Protein AF-A0A5C9E1X1-F1 (afdb_monomer_lite)

Structure (mmCIF, N/CA/C/O backbone):
data_AF-A0A5C9E1X1-F1
#
_entry.id   AF-A0A5C9E1X1-F1
#
loop_
_atom_site.group_PDB
_atom_site.id
_atom_site.type_symbol
_atom_site.label_atom_id
_atom_site.label_alt_id
_atom_site.label_comp_id
_atom_site.label_asym_id
_atom_site.label_entity_id
_atom_site.label_seq_id
_atom_site.pdbx_PDB_ins_code
_atom_site.Cartn_x
_atom_site.Cartn_y
_atom_site.Cartn_z
_atom_site.occupancy
_atom_site.B_iso_or_equiv
_atom_site.auth_seq_id
_atom_site.auth_comp_id
_atom_site.auth_asym_id
_atom_site.auth_atom_id
_atom_site.pdbx_PDB_model_num
ATOM 1 N N . MET A 1 1 ? -29.795 -22.281 10.701 1.00 27.91 1 MET A N 1
ATOM 2 C CA . MET A 1 1 ? -29.191 -20.929 10.649 1.00 27.91 1 MET A CA 1
ATOM 3 C C . MET A 1 1 ? -27.773 -21.043 11.177 1.00 27.91 1 MET A C 1
ATOM 5 O O . MET A 1 1 ? -27.563 -21.005 12.382 1.00 27.91 1 MET A O 1
ATOM 9 N N . GLU A 1 2 ? -26.826 -21.315 10.285 1.00 23.61 2 GLU A N 1
ATOM 10 C CA . GLU A 1 2 ? -25.449 -21.650 10.652 1.00 23.61 2 GLU A CA 1
ATOM 11 C C . GLU A 1 2 ? -24.612 -20.381 10.833 1.00 23.61 2 GLU A C 1
ATOM 13 O O . GLU A 1 2 ? -24.430 -19.589 9.909 1.00 23.61 2 GLU A O 1
ATOM 18 N N . LYS A 1 3 ? -24.117 -20.184 12.058 1.00 24.80 3 LYS A N 1
ATOM 19 C CA . LYS A 1 3 ? -23.050 -19.236 12.376 1.00 24.80 3 LYS A CA 1
ATOM 20 C C . LYS A 1 3 ? -21.724 -19.929 12.076 1.00 24.80 3 LYS A C 1
ATOM 22 O O . LYS A 1 3 ? -21.323 -20.814 12.824 1.00 24.80 3 LYS A O 1
ATOM 27 N N . ILE A 1 4 ? -21.032 -19.522 11.018 1.00 22.20 4 ILE A N 1
ATOM 28 C CA . ILE A 1 4 ? -19.652 -19.956 10.782 1.00 22.20 4 ILE A CA 1
ATOM 29 C C . ILE A 1 4 ? -18.728 -18.982 11.525 1.00 22.20 4 ILE A C 1
ATOM 31 O O . ILE A 1 4 ? -18.348 -17.933 11.011 1.00 22.20 4 ILE A O 1
ATOM 35 N N . LEU A 1 5 ? -18.423 -19.324 12.780 1.00 21.67 5 LEU A N 1
ATOM 36 C CA . LEU A 1 5 ? -17.257 -18.836 13.518 1.00 21.67 5 LEU A CA 1
ATOM 37 C C . LEU A 1 5 ? -16.109 -19.802 13.220 1.00 21.67 5 LEU A C 1
ATOM 39 O O . LEU A 1 5 ? -16.169 -20.961 13.620 1.00 21.67 5 LEU A O 1
ATOM 43 N N . ILE A 1 6 ? -15.061 -19.335 12.546 1.00 23.56 6 ILE A N 1
ATOM 44 C CA . ILE A 1 6 ? -13.806 -20.085 12.450 1.00 23.56 6 ILE A CA 1
ATOM 45 C C . ILE A 1 6 ? -12.839 -19.464 13.456 1.00 23.56 6 ILE A C 1
ATOM 47 O O . ILE A 1 6 ? -12.244 -18.418 13.208 1.00 23.56 6 ILE A O 1
ATOM 51 N N . TRP A 1 7 ? -12.738 -20.107 14.619 1.00 25.02 7 TRP A N 1
ATOM 52 C CA . TRP A 1 7 ? -11.659 -19.922 15.586 1.00 25.02 7 TRP A CA 1
ATOM 53 C C . TRP A 1 7 ? -10.496 -20.833 15.196 1.00 25.02 7 TRP A C 1
ATOM 55 O O . TRP A 1 7 ? -10.683 -22.040 15.068 1.00 25.02 7 TRP A O 1
ATOM 65 N N . PHE A 1 8 ? -9.290 -20.281 15.081 1.00 24.95 8 PHE A N 1
ATOM 66 C CA . PHE A 1 8 ? -8.068 -21.080 15.123 1.00 24.95 8 PHE A CA 1
ATOM 67 C C . PHE A 1 8 ? -7.379 -20.861 16.468 1.00 24.95 8 PHE A C 1
ATOM 69 O O . PHE A 1 8 ? -6.833 -19.796 16.749 1.00 24.95 8 PHE A O 1
ATOM 76 N N . HIS A 1 9 ? -7.423 -21.898 17.304 1.00 26.62 9 HIS A N 1
ATOM 77 C CA . HIS A 1 9 ? -6.552 -22.056 18.460 1.00 26.62 9 HIS A CA 1
ATOM 78 C C . HIS A 1 9 ? -5.275 -22.773 18.013 1.00 26.62 9 HIS A C 1
ATOM 80 O O . HIS A 1 9 ? -5.340 -23.909 17.553 1.00 26.62 9 HIS A O 1
ATOM 86 N N . HIS A 1 10 ? -4.114 -22.161 18.241 1.00 27.17 10 HIS A N 1
ATOM 87 C CA . HIS A 1 10 ? -2.898 -22.921 18.516 1.00 27.17 10 HIS A CA 1
ATOM 88 C C . HIS A 1 10 ? -2.155 -22.271 19.684 1.00 27.17 10 HIS A C 1
ATOM 90 O O . HIS A 1 10 ? -1.984 -21.054 19.745 1.00 27.17 10 HIS A O 1
ATOM 96 N N . LYS A 1 11 ? -1.826 -23.100 20.676 1.00 31.22 11 LYS A N 1
ATOM 97 C CA . LYS A 1 11 ? -1.294 -22.730 21.989 1.00 31.22 11 LYS A CA 1
ATOM 98 C C . LYS A 1 11 ? 0.226 -22.934 22.006 1.00 31.22 11 LYS A C 1
ATOM 100 O O . LYS A 1 11 ? 0.707 -23.937 21.495 1.00 31.22 11 LYS A O 1
ATOM 105 N N . GLN A 1 12 ? 0.877 -22.037 22.746 1.00 30.06 12 GLN A N 1
ATOM 106 C CA . GLN A 1 12 ? 2.239 -22.060 23.303 1.00 30.06 12 GLN A CA 1
ATOM 107 C C . GLN A 1 12 ? 3.386 -21.455 22.466 1.00 30.06 12 GLN A C 1
ATOM 109 O O . GLN A 1 12 ? 3.767 -21.951 21.420 1.00 30.06 12 GLN A O 1
ATOM 114 N N . GLN A 1 13 ? 3.952 -20.382 23.046 1.00 33.12 13 GLN A N 1
ATOM 115 C CA . GLN A 1 13 ? 5.194 -19.672 22.699 1.00 33.12 13 GLN A CA 1
ATOM 116 C C . GLN A 1 13 ? 5.249 -18.966 21.334 1.00 33.12 13 GLN A C 1
ATOM 118 O O . GLN A 1 13 ? 6.090 -19.236 20.491 1.00 33.12 13 GLN A O 1
ATOM 123 N N . GLY A 1 14 ? 4.392 -17.965 21.151 1.00 30.47 14 GLY A N 1
ATOM 124 C CA . GLY A 1 14 ? 4.442 -17.075 19.991 1.00 30.47 14 GLY A CA 1
ATOM 125 C C . GLY A 1 14 ? 3.092 -16.410 19.824 1.00 30.47 14 GLY A C 1
ATOM 126 O O . GLY A 1 14 ? 2.088 -17.085 19.631 1.00 30.47 14 GLY A O 1
ATOM 127 N N . ARG A 1 15 ? 3.041 -15.093 20.020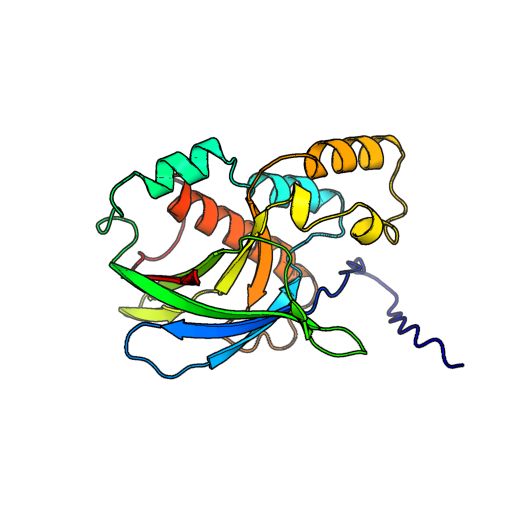 1.00 31.36 15 ARG A N 1
ATOM 128 C CA . ARG A 1 15 ? 1.803 -14.310 20.055 1.00 31.36 15 ARG A CA 1
ATOM 129 C C . ARG A 1 15 ? 0.968 -14.557 18.797 1.00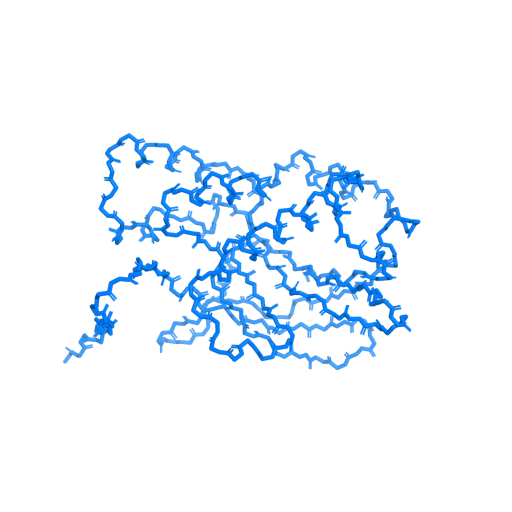 31.36 15 ARG A C 1
ATOM 131 O O . ARG A 1 15 ? 1.424 -14.309 17.684 1.00 31.36 15 ARG A O 1
ATOM 138 N N . VAL A 1 16 ? -0.265 -15.014 18.999 1.00 32.34 16 VAL A N 1
ATOM 139 C CA . VAL A 1 16 ? -1.298 -15.076 17.966 1.00 32.34 16 VAL A CA 1
ATOM 140 C C . VAL A 1 16 ? -1.678 -13.635 17.625 1.00 32.34 16 VAL A C 1
ATOM 142 O O . VAL A 1 16 ? -2.399 -12.982 18.375 1.00 32.34 16 VAL A O 1
ATOM 145 N N . LEU A 1 17 ? -1.135 -13.118 16.522 1.00 38.16 17 LEU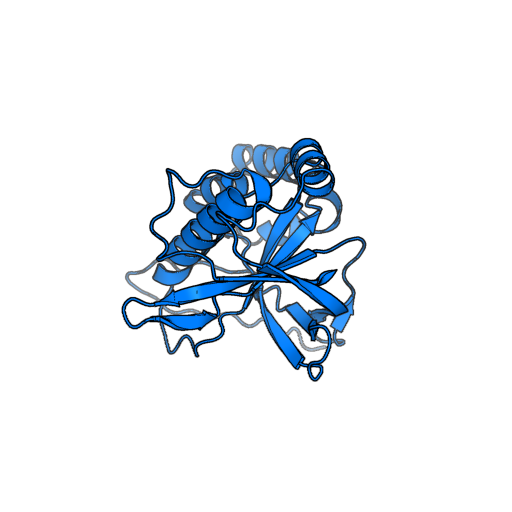 A N 1
ATOM 146 C CA . LEU A 1 17 ? -1.540 -11.842 15.937 1.00 38.16 17 LEU A CA 1
ATOM 147 C C . LEU A 1 17 ? -2.869 -12.078 15.214 1.00 38.16 17 LEU A C 1
ATOM 149 O O . LEU A 1 17 ? -2.899 -12.619 14.111 1.00 38.16 17 LEU A O 1
ATOM 153 N N . GLY A 1 18 ? -3.982 -11.750 15.867 1.00 34.69 18 GLY A N 1
ATOM 154 C CA . GLY A 1 18 ? -5.314 -11.907 15.289 1.00 34.69 18 GLY A CA 1
ATOM 155 C C . GLY A 1 18 ? -5.539 -10.900 14.169 1.00 34.69 18 GLY A C 1
ATOM 156 O O . GLY A 1 18 ? -5.983 -9.800 14.442 1.00 34.69 18 GLY A O 1
ATOM 157 N N . VAL A 1 19 ? -5.235 -11.247 12.919 1.00 40.22 19 VAL A N 1
ATOM 158 C CA . VAL A 1 19 ? -5.532 -10.399 11.754 1.00 40.22 19 VAL A CA 1
ATOM 159 C C . VAL A 1 19 ? -7.016 -10.544 11.400 1.00 40.22 19 VAL A C 1
ATOM 161 O O . VAL A 1 19 ? -7.447 -11.641 11.039 1.00 40.22 19 VAL A O 1
ATOM 164 N N . VAL A 1 20 ? -7.806 -9.460 11.424 1.00 45.03 20 VAL A N 1
ATOM 165 C CA . VAL A 1 20 ? -9.069 -9.442 10.662 1.00 45.03 20 VAL A CA 1
ATOM 166 C C . VAL A 1 20 ? -8.683 -9.602 9.202 1.00 45.03 20 VAL A C 1
ATOM 168 O O . VAL A 1 20 ? -8.048 -8.724 8.611 1.00 45.03 20 VAL A O 1
ATOM 171 N N . THR A 1 21 ? -9.012 -10.753 8.620 1.00 53.09 21 THR A N 1
ATOM 172 C CA . THR A 1 21 ? -8.647 -11.052 7.2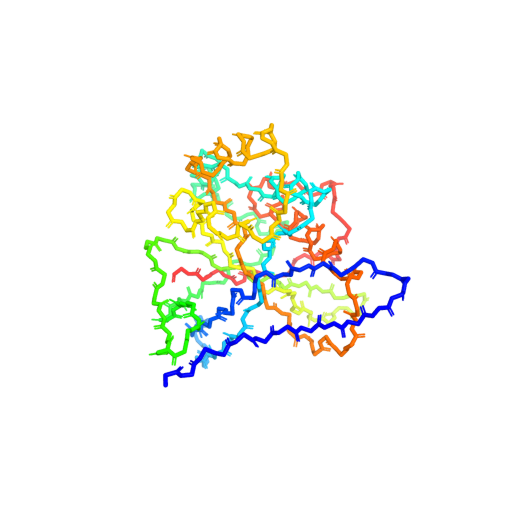38 1.00 53.09 21 THR A CA 1
ATOM 173 C C . THR A 1 21 ? -9.588 -10.290 6.316 1.00 53.09 21 THR A C 1
ATOM 175 O O . THR A 1 21 ? -10.572 -10.818 5.802 1.00 53.09 21 THR A O 1
ATOM 178 N N . LEU A 1 22 ? -9.290 -9.009 6.121 1.00 64.31 22 LEU A N 1
ATOM 179 C CA . LEU A 1 22 ? -9.852 -8.194 5.057 1.00 64.31 22 LEU A CA 1
ATOM 180 C C . LEU A 1 22 ? -9.267 -8.731 3.743 1.00 64.31 22 LEU A C 1
ATOM 182 O O . LEU A 1 22 ? -8.283 -8.220 3.216 1.00 64.31 22 LEU A O 1
ATOM 186 N N . LYS A 1 23 ? -9.821 -9.861 3.286 1.00 75.81 23 LYS A N 1
ATOM 187 C CA . LYS A 1 23 ? -9.427 -10.515 2.041 1.00 75.81 23 LYS A CA 1
ATOM 188 C C . LYS A 1 23 ? -9.899 -9.628 0.916 1.00 75.81 23 LYS A C 1
ATOM 190 O O . LYS A 1 23 ? -11.096 -9.502 0.678 1.00 75.81 23 LYS A O 1
ATOM 195 N N . THR A 1 24 ? -8.966 -8.970 0.260 1.00 84.88 24 THR A N 1
ATOM 196 C CA . THR A 1 24 ? -9.284 -8.044 -0.813 1.00 84.88 24 THR A CA 1
ATOM 197 C C . THR A 1 24 ? -8.996 -8.720 -2.138 1.00 84.88 24 THR A C 1
ATOM 199 O O . THR A 1 24 ? -7.992 -9.407 -2.297 1.00 84.88 24 THR A O 1
ATOM 202 N N . ARG A 1 25 ? -9.859 -8.505 -3.126 1.00 89.19 25 ARG A N 1
ATOM 203 C CA . ARG A 1 25 ? -9.626 -8.967 -4.492 1.00 89.19 25 ARG A CA 1
ATOM 204 C C . ARG A 1 25 ? -9.639 -7.793 -5.444 1.00 89.19 25 ARG A C 1
ATOM 206 O O . ARG A 1 25 ? -10.517 -6.931 -5.356 1.00 89.19 25 ARG A O 1
ATOM 213 N N . MET A 1 26 ? -8.683 -7.770 -6.366 1.00 92.50 26 MET A N 1
ATOM 214 C CA . MET A 1 26 ? -8.593 -6.743 -7.394 1.00 92.50 26 MET A CA 1
ATOM 215 C C . MET A 1 26 ? -8.367 -7.338 -8.779 1.00 92.50 26 MET A C 1
ATOM 217 O O . MET A 1 26 ? -7.674 -8.335 -8.940 1.00 92.50 26 MET A O 1
ATOM 221 N N . MET A 1 27 ? -8.929 -6.679 -9.786 1.00 92.50 27 MET A N 1
ATOM 222 C CA . MET A 1 27 ? -8.640 -6.902 -11.196 1.00 92.50 27 MET A CA 1
ATOM 223 C C . MET A 1 27 ? -7.901 -5.676 -11.715 1.00 92.50 27 MET A C 1
ATOM 225 O O . MET A 1 27 ? -8.476 -4.584 -11.754 1.00 92.50 27 MET A O 1
ATOM 229 N N . ILE A 1 28 ? -6.644 -5.858 -12.103 1.00 93.75 28 ILE A N 1
ATOM 230 C CA . ILE A 1 28 ? -5.759 -4.778 -12.541 1.00 93.75 28 ILE A CA 1
ATOM 231 C C . ILE A 1 28 ? -5.239 -5.030 -13.951 1.00 93.75 28 ILE A C 1
ATOM 233 O O . ILE A 1 28 ? -5.108 -6.170 -14.396 1.00 93.75 28 ILE A O 1
ATOM 237 N N . GLU A 1 29 ? -4.938 -3.950 -14.656 1.00 93.62 29 GLU A N 1
ATOM 238 C CA . GLU A 1 29 ? -4.383 -3.975 -16.006 1.00 93.62 29 GLU A CA 1
ATOM 239 C C . GLU A 1 29 ? -3.262 -2.947 -16.096 1.00 93.62 29 GLU A C 1
ATOM 241 O O . GLU A 1 29 ? -3.480 -1.773 -15.806 1.00 93.62 29 GLU A O 1
ATOM 246 N N . LEU A 1 30 ? -2.062 -3.381 -16.474 1.00 91.44 30 LEU A N 1
ATOM 247 C CA . LEU A 1 30 ? -0.989 -2.461 -16.844 1.00 91.44 30 LEU A CA 1
ATOM 248 C C . LEU A 1 30 ? -1.154 -2.096 -18.321 1.00 91.44 30 LEU A C 1
ATOM 250 O O . LEU A 1 30 ? -1.559 -2.950 -19.113 1.00 91.44 30 LEU A O 1
ATOM 254 N N . LYS A 1 31 ? -0.831 -0.858 -18.709 1.00 86.44 31 LYS A N 1
ATOM 255 C CA . LYS A 1 31 ? -0.925 -0.424 -20.110 1.00 86.44 31 LYS A CA 1
ATOM 256 C C . LYS A 1 31 ? -0.206 -1.413 -21.043 1.00 86.44 31 LYS A C 1
ATOM 258 O O . LYS A 1 31 ? 0.980 -1.681 -20.877 1.00 86.44 31 LYS A O 1
ATOM 263 N N . GLY A 1 32 ? -0.941 -1.955 -22.017 1.00 84.50 32 GLY A N 1
ATOM 264 C CA . GLY A 1 32 ? -0.407 -2.904 -23.003 1.00 84.50 32 GLY A CA 1
ATOM 265 C C . GLY A 1 32 ? -0.180 -4.333 -22.489 1.00 84.50 32 GLY A C 1
ATOM 266 O O . GLY A 1 32 ? 0.472 -5.116 -23.175 1.00 84.50 32 GLY A O 1
ATOM 267 N N . LYS A 1 33 ? -0.688 -4.697 -21.304 1.00 89.50 33 LYS A N 1
ATOM 268 C CA . LYS A 1 33 ? -0.582 -6.054 -20.739 1.00 89.50 33 LYS A CA 1
ATOM 269 C C . LYS A 1 33 ? -1.960 -6.655 -20.478 1.00 89.50 33 LYS A C 1
ATOM 271 O O . LYS A 1 33 ? -2.949 -5.943 -20.325 1.00 89.50 33 LYS A O 1
ATOM 276 N N . ALA A 1 34 ? -2.012 -7.984 -20.396 1.00 90.75 34 ALA A N 1
ATOM 277 C CA . ALA A 1 34 ? -3.232 -8.693 -20.040 1.00 90.75 34 ALA A CA 1
ATOM 278 C C . ALA A 1 34 ? -3.707 -8.317 -18.628 1.00 90.75 34 ALA A C 1
ATOM 280 O O . ALA A 1 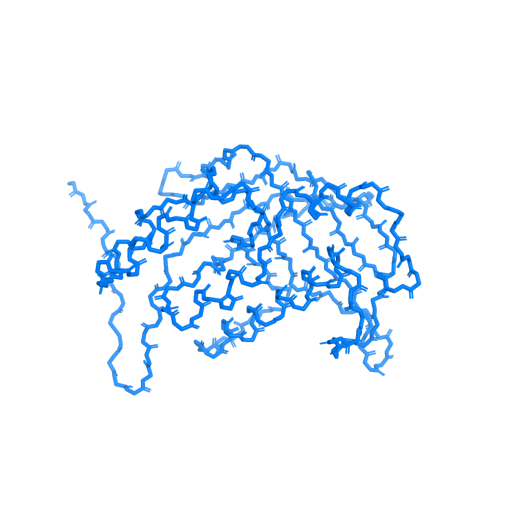34 ? -2.907 -8.072 -17.718 1.00 90.75 34 ALA A O 1
ATOM 281 N N . ARG A 1 35 ? -5.030 -8.309 -18.448 1.00 94.50 35 ARG A N 1
ATOM 282 C CA . ARG A 1 35 ? -5.654 -8.170 -17.131 1.00 94.50 35 ARG A CA 1
ATOM 283 C C . ARG A 1 35 ? -5.217 -9.318 -16.232 1.00 94.50 35 ARG A C 1
ATOM 285 O O . ARG A 1 35 ? -5.162 -10.463 -16.677 1.00 94.50 35 ARG A O 1
ATOM 292 N N . ARG A 1 36 ? -4.974 -9.015 -14.960 1.00 93.06 36 ARG A N 1
ATOM 293 C CA . ARG A 1 36 ? -4.696 -10.023 -13.937 1.00 93.06 36 ARG A CA 1
ATOM 294 C C . ARG A 1 36 ? -5.548 -9.793 -12.706 1.00 93.06 36 ARG A C 1
ATOM 296 O O . ARG A 1 36 ? -5.810 -8.658 -12.302 1.00 93.06 36 ARG A O 1
ATOM 303 N N . GLU A 1 37 ? -5.943 -10.901 -12.107 1.00 91.94 37 GLU A N 1
ATOM 304 C CA . GLU A 1 37 ? -6.581 -10.909 -10.806 1.00 91.94 37 GLU A CA 1
ATOM 305 C C . GLU A 1 37 ? -5.517 -11.067 -9.720 1.00 91.94 37 GLU A C 1
ATOM 307 O O . GLU A 1 37 ? -4.636 -11.919 -9.827 1.00 91.94 37 GLU A O 1
ATOM 312 N N . VAL A 1 38 ? -5.605 -10.249 -8.677 1.00 90.19 38 VAL A N 1
ATOM 313 C CA . VAL A 1 38 ? -4.734 -10.312 -7.502 1.00 90.19 38 VAL A CA 1
ATOM 314 C C . VAL A 1 38 ? -5.587 -10.415 -6.242 1.00 90.19 38 VAL A C 1
ATOM 316 O O . VAL A 1 38 ? -6.621 -9.752 -6.109 1.00 90.19 38 VAL A O 1
ATOM 319 N N . LYS A 1 39 ? -5.156 -11.271 -5.318 1.00 88.12 39 LYS A N 1
ATOM 320 C CA . LYS A 1 39 ? -5.736 -11.411 -3.980 1.00 88.12 39 LYS A CA 1
ATOM 321 C C . LYS A 1 39 ? -4.771 -10.784 -2.992 1.00 88.12 39 LYS A C 1
ATOM 323 O O . LYS A 1 39 ? -3.596 -11.124 -3.017 1.00 88.12 39 LYS A O 1
ATOM 328 N N . LEU A 1 40 ? -5.258 -9.862 -2.181 1.00 85.56 40 LEU A N 1
ATOM 329 C CA . LEU A 1 40 ? -4.465 -9.128 -1.213 1.00 85.56 40 LEU A CA 1
ATOM 330 C C . LEU A 1 40 ? -4.907 -9.496 0.201 1.00 85.56 40 LEU A C 1
ATOM 332 O O . LEU A 1 40 ? -6.102 -9.657 0.471 1.00 85.56 40 LEU A O 1
ATOM 336 N N . ASP A 1 41 ? -3.933 -9.545 1.093 1.00 81.19 41 ASP A N 1
ATOM 337 C CA . ASP A 1 41 ? -4.122 -9.727 2.523 1.00 81.19 41 ASP A CA 1
ATOM 338 C C . ASP A 1 41 ? -4.194 -8.370 3.230 1.00 81.19 41 ASP A C 1
ATOM 340 O O . ASP A 1 41 ? -3.664 -7.369 2.743 1.00 81.19 41 ASP A O 1
ATOM 344 N N . SER A 1 42 ? -4.871 -8.321 4.378 1.00 79.38 42 SER A N 1
ATOM 345 C CA . SER A 1 42 ? -4.978 -7.100 5.184 1.00 79.38 42 SER A CA 1
ATOM 346 C C . SER A 1 42 ? -3.603 -6.658 5.686 1.00 79.38 42 SER A C 1
ATOM 348 O O . SER A 1 42 ? -2.850 -7.472 6.217 1.00 79.38 42 SER A O 1
ATOM 350 N N . LEU A 1 43 ? -3.305 -5.361 5.567 1.00 80.38 43 LEU A N 1
ATOM 351 C CA . LEU A 1 43 ? -2.113 -4.751 6.173 1.00 80.38 43 LEU A CA 1
ATOM 352 C C . LEU A 1 43 ? -2.438 -4.018 7.488 1.00 80.38 43 LEU A C 1
ATOM 354 O O . LEU A 1 43 ? -1.572 -3.394 8.089 1.00 80.38 43 LEU A O 1
ATOM 358 N N . ILE A 1 44 ? -3.691 -4.053 7.942 1.00 82.12 44 ILE A N 1
ATOM 359 C CA . ILE A 1 44 ? -4.092 -3.358 9.167 1.00 82.12 44 ILE A CA 1
ATOM 360 C C . ILE A 1 44 ? -3.574 -4.171 10.362 1.00 82.12 44 ILE A C 1
ATOM 362 O O . ILE A 1 44 ? -4.005 -5.317 10.535 1.00 82.12 44 ILE A O 1
ATOM 366 N N . PRO A 1 45 ? -2.652 -3.625 11.177 1.00 76.44 45 PRO A N 1
ATOM 367 C CA . PRO A 1 45 ? -2.131 -4.340 12.324 1.00 76.44 45 PRO A CA 1
ATOM 368 C C . PRO A 1 45 ? -3.196 -4.469 13.404 1.00 76.44 45 PRO A C 1
ATOM 370 O O . PRO A 1 45 ? -3.995 -3.568 13.648 1.00 76.44 45 PRO A O 1
ATOM 373 N N . MET A 1 46 ? -3.133 -5.600 14.091 1.00 72.19 46 MET A N 1
ATOM 374 C CA . MET A 1 46 ? -4.010 -5.938 15.206 1.00 72.19 46 MET A CA 1
ATOM 375 C C . MET A 1 46 ? -3.211 -6.085 16.517 1.00 72.19 46 MET A C 1
ATOM 377 O O . MET A 1 46 ? -3.705 -6.590 17.517 1.00 72.19 46 MET A O 1
ATOM 381 N N . ASP A 1 47 ? -1.953 -5.634 16.510 1.00 71.62 47 ASP A N 1
ATOM 382 C CA . ASP A 1 47 ? -1.092 -5.488 17.684 1.00 71.62 47 ASP A CA 1
ATOM 383 C C . ASP A 1 47 ? -0.818 -4.006 17.899 1.00 71.62 47 ASP A C 1
ATOM 385 O O . ASP A 1 47 ? -0.355 -3.311 16.995 1.00 71.62 47 ASP A O 1
ATOM 389 N N . LEU A 1 48 ? -1.078 -3.551 19.120 1.00 70.00 48 LEU A N 1
ATOM 390 C CA . LEU A 1 48 ? -0.848 -2.188 19.580 1.00 70.00 48 LEU A CA 1
ATOM 391 C C . LEU A 1 48 ? 0.541 -1.657 19.247 1.00 70.00 48 LEU A C 1
ATOM 393 O O . LEU A 1 48 ? 0.669 -0.504 18.854 1.00 70.00 48 LEU A O 1
ATOM 397 N N . LYS A 1 49 ? 1.568 -2.502 19.359 1.00 75.12 49 LYS A N 1
ATOM 398 C CA . LYS A 1 49 ? 2.952 -2.105 19.083 1.00 75.12 49 LYS A CA 1
ATOM 399 C C . LYS A 1 49 ? 3.190 -1.757 17.616 1.00 75.12 49 LYS A C 1
ATOM 401 O O . LYS A 1 49 ? 4.094 -0.991 17.330 1.00 75.12 49 LYS A O 1
ATOM 406 N N . LEU A 1 50 ? 2.394 -2.321 16.707 1.00 78.06 50 LEU A N 1
ATOM 407 C CA . LEU A 1 50 ? 2.536 -2.140 15.261 1.00 78.06 50 LEU A CA 1
ATOM 408 C C . LEU A 1 50 ? 1.599 -1.059 14.706 1.00 78.06 50 LEU A C 1
ATOM 410 O O . LEU A 1 50 ? 1.743 -0.662 13.552 1.00 78.06 50 LEU A O 1
ATOM 414 N N . ILE A 1 51 ? 0.628 -0.591 15.499 1.00 79.75 51 ILE A N 1
ATOM 415 C CA . ILE A 1 51 ? -0.322 0.450 15.081 1.00 79.75 51 ILE A CA 1
ATOM 416 C C . ILE A 1 51 ? 0.401 1.771 14.823 1.00 79.75 51 ILE A C 1
ATOM 418 O O . ILE A 1 51 ? 0.097 2.427 13.828 1.00 79.75 51 ILE A O 1
ATOM 422 N N . ASP A 1 52 ? 1.366 2.135 15.666 1.00 80.94 52 ASP A N 1
ATOM 423 C CA . ASP A 1 52 ? 2.148 3.360 15.486 1.00 80.94 52 ASP A CA 1
ATOM 424 C C . ASP A 1 52 ? 3.031 3.278 14.234 1.00 80.94 52 ASP A C 1
ATOM 426 O O . ASP A 1 52 ? 3.033 4.200 13.417 1.00 80.94 52 ASP A O 1
ATOM 430 N N . ASP A 1 53 ? 3.702 2.144 14.014 1.00 79.38 53 ASP A N 1
ATOM 431 C CA . ASP A 1 53 ? 4.502 1.902 12.806 1.00 79.38 53 ASP A CA 1
ATOM 432 C C . ASP A 1 53 ? 3.647 1.962 11.541 1.00 79.38 53 ASP A C 1
ATOM 434 O O . ASP A 1 53 ? 4.022 2.591 10.551 1.00 79.38 53 ASP A O 1
ATOM 438 N N . TRP A 1 54 ? 2.456 1.369 11.584 1.00 84.94 54 TRP A N 1
ATOM 439 C CA . TRP A 1 54 ? 1.500 1.462 10.491 1.00 84.94 54 TRP A CA 1
ATOM 440 C C . TRP A 1 54 ? 0.988 2.890 10.292 1.00 84.94 54 TRP A C 1
ATOM 442 O O . TRP A 1 54 ? 0.925 3.350 9.153 1.00 84.94 54 TRP A O 1
ATOM 452 N N . HIS A 1 55 ? 0.677 3.630 11.356 1.00 86.44 55 HIS A N 1
ATOM 453 C CA . HIS A 1 55 ? 0.279 5.035 11.263 1.00 86.44 55 HIS A CA 1
ATOM 454 C C . HIS A 1 55 ? 1.380 5.908 10.650 1.00 86.44 55 HIS A C 1
ATOM 456 O O . HIS A 1 55 ? 1.087 6.791 9.847 1.00 86.44 55 HIS A O 1
ATOM 462 N N . ASN A 1 56 ? 2.649 5.602 10.921 1.00 83.81 56 ASN A N 1
ATOM 463 C CA . ASN A 1 56 ? 3.800 6.271 10.309 1.00 83.81 56 ASN A CA 1
ATOM 464 C C . ASN A 1 56 ? 3.928 6.021 8.794 1.00 83.81 56 ASN A C 1
ATOM 466 O O . ASN A 1 56 ? 4.723 6.688 8.129 1.00 83.81 56 ASN A O 1
ATOM 470 N N . THR A 1 57 ? 3.161 5.081 8.232 1.00 86.19 57 THR A N 1
ATOM 471 C CA . THR A 1 57 ? 3.066 4.859 6.777 1.00 86.19 57 THR A CA 1
ATOM 472 C C . THR A 1 57 ? 1.951 5.665 6.112 1.00 86.19 57 THR A C 1
ATOM 474 O O . THR A 1 57 ? 1.821 5.629 4.884 1.00 86.19 57 THR A O 1
ATOM 477 N N . TRP A 1 58 ? 1.117 6.354 6.898 1.00 90.38 58 TRP A N 1
ATOM 478 C CA . TRP A 1 58 ? -0.021 7.099 6.380 1.00 90.38 58 TRP A CA 1
ATOM 479 C C . TRP A 1 58 ? 0.423 8.382 5.697 1.00 90.38 58 TRP A C 1
ATOM 481 O O . TRP A 1 58 ? 1.282 9.109 6.182 1.00 90.38 58 TRP A O 1
ATOM 491 N N . ILE A 1 59 ? -0.251 8.700 4.599 1.00 89.62 59 ILE A N 1
ATOM 492 C CA . ILE A 1 59 ? 0.041 9.866 3.778 1.00 89.62 59 ILE A CA 1
ATOM 493 C C . ILE A 1 59 ? -1.090 10.864 3.961 1.00 89.62 59 ILE A C 1
ATOM 495 O O . ILE A 1 59 ? -2.247 10.601 3.605 1.00 89.62 59 ILE A O 1
ATOM 499 N N . SER A 1 60 ? -0.783 12.042 4.493 1.00 89.69 60 SER A N 1
ATOM 500 C CA . SER A 1 60 ? -1.788 13.092 4.618 1.00 89.69 60 SER A CA 1
ATOM 501 C C . SER A 1 60 ? -2.283 13.530 3.236 1.00 89.69 60 SER A C 1
ATOM 503 O O . SER A 1 60 ? -1.575 13.488 2.226 1.00 89.69 60 SER A O 1
ATOM 505 N N . LYS A 1 61 ? -3.507 14.055 3.166 1.00 87.25 61 LYS A N 1
ATOM 506 C CA . LYS A 1 61 ? -4.038 14.621 1.916 1.00 87.25 61 LYS A CA 1
ATOM 507 C C . LYS A 1 61 ? -3.173 15.739 1.333 1.00 87.25 61 LYS A C 1
ATOM 509 O O . LYS A 1 61 ? -3.189 15.940 0.118 1.00 87.25 61 LYS A O 1
ATOM 514 N N . LYS A 1 62 ? -2.467 16.495 2.180 1.00 87.56 62 LYS A N 1
ATOM 515 C CA . LYS A 1 62 ? -1.560 17.566 1.747 1.00 87.56 62 LYS A CA 1
ATOM 516 C C . LYS A 1 62 ? -0.374 16.974 0.989 1.00 87.56 62 LYS A C 1
ATOM 518 O O . LYS A 1 62 ? -0.116 17.399 -0.133 1.00 87.56 62 LYS A O 1
ATOM 523 N N . GLU A 1 63 ? 0.272 15.973 1.571 1.00 87.25 63 GLU A N 1
ATOM 524 C CA . GLU A 1 63 ? 1.416 15.274 0.977 1.00 87.25 63 GLU A CA 1
ATOM 525 C C . GLU A 1 63 ? 1.008 14.544 -0.301 1.00 87.25 63 GLU A C 1
ATOM 527 O O . GLU A 1 63 ? 1.620 14.736 -1.347 1.00 87.25 63 GLU A O 1
ATOM 532 N N . PHE A 1 64 ? -0.124 13.839 -0.275 1.00 86.50 64 PHE A N 1
ATOM 533 C CA . PHE A 1 64 ? -0.659 13.179 -1.464 1.00 86.50 64 PHE A CA 1
ATOM 534 C C . PHE A 1 64 ? -0.920 14.157 -2.624 1.00 86.50 64 PHE A C 1
ATOM 536 O O . PHE A 1 64 ? -0.636 13.866 -3.787 1.00 86.50 64 PHE A O 1
ATOM 543 N N . LYS A 1 65 ? -1.474 15.342 -2.326 1.00 87.12 65 LYS A N 1
ATOM 544 C CA . LYS A 1 65 ? -1.687 16.398 -3.331 1.00 87.12 65 LYS A CA 1
ATOM 545 C C . LYS A 1 65 ? -0.374 16.977 -3.847 1.00 87.12 65 LYS A C 1
ATOM 547 O O . LYS A 1 65 ? -0.328 17.340 -5.019 1.00 87.12 65 LYS A O 1
ATOM 552 N N . HIS A 1 66 ? 0.628 17.121 -2.984 1.00 85.50 66 HIS A N 1
ATOM 553 C CA . HIS A 1 66 ? 1.948 17.612 -3.360 1.00 85.50 66 HIS A CA 1
ATOM 554 C C . HIS A 1 66 ? 2.610 16.645 -4.341 1.00 85.50 66 HIS A C 1
ATOM 556 O O . HIS A 1 66 ? 2.895 17.044 -5.465 1.00 85.50 66 HIS A O 1
ATOM 562 N N . TRP A 1 67 ? 2.673 15.364 -3.980 1.00 82.38 67 TRP A N 1
ATOM 563 C CA . TRP A 1 67 ? 3.158 14.291 -4.844 1.00 82.38 67 TRP A CA 1
ATOM 564 C C . TRP A 1 67 ? 2.440 14.256 -6.199 1.00 82.38 67 TRP A C 1
ATOM 566 O O . TRP A 1 67 ? 3.076 14.223 -7.244 1.00 82.38 67 TRP A O 1
ATOM 576 N N . LYS A 1 68 ? 1.100 14.354 -6.216 1.00 80.88 68 LYS A N 1
ATOM 577 C CA . LYS A 1 68 ? 0.327 14.331 -7.473 1.00 80.88 68 LYS A CA 1
ATOM 578 C C . LYS A 1 68 ? 0.682 15.488 -8.423 1.00 80.88 68 LYS A C 1
ATOM 580 O O . LYS A 1 68 ? 0.448 15.366 -9.623 1.00 80.88 68 LYS A O 1
ATOM 585 N N . LYS A 1 69 ? 1.139 16.621 -7.882 1.00 84.19 69 LYS A N 1
ATOM 586 C CA . LYS A 1 69 ? 1.519 17.812 -8.654 1.00 84.19 69 LYS A CA 1
ATOM 587 C C . LYS A 1 69 ? 2.991 17.819 -9.059 1.00 84.19 69 LYS A C 1
ATOM 589 O O . LYS A 1 69 ? 3.326 18.575 -9.961 1.00 84.19 69 LYS A O 1
ATOM 594 N N . GLN A 1 70 ? 3.843 17.069 -8.368 1.00 78.50 70 GLN A N 1
ATOM 595 C CA . GLN A 1 70 ? 5.267 17.002 -8.669 1.00 78.50 70 GLN A CA 1
ATOM 596 C C . GLN A 1 70 ? 5.536 16.066 -9.846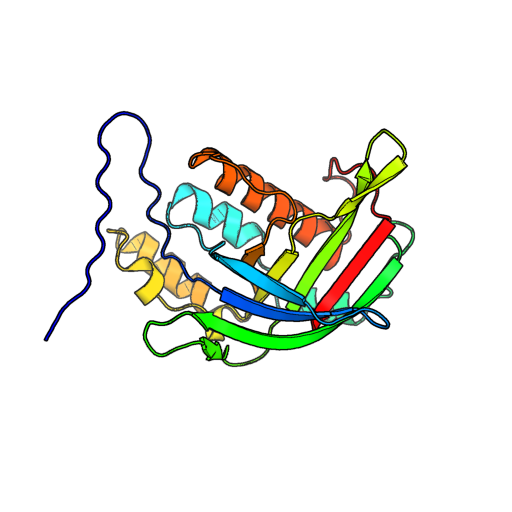 1.00 78.50 70 GLN A C 1
ATOM 598 O O . GLN A 1 70 ? 4.800 15.101 -10.077 1.00 78.50 70 GLN A O 1
ATOM 603 N N . ASP A 1 71 ? 6.607 16.363 -10.577 1.00 79.31 71 ASP A N 1
ATOM 604 C CA . ASP A 1 71 ? 7.113 15.482 -11.620 1.00 79.31 71 ASP A CA 1
ATOM 605 C C . ASP A 1 71 ? 7.634 14.192 -10.994 1.00 79.31 71 ASP A C 1
ATOM 607 O O . ASP A 1 71 ? 8.235 14.208 -9.919 1.00 79.31 71 ASP A O 1
ATOM 611 N N . TRP A 1 72 ? 7.392 13.065 -11.662 1.00 84.56 72 TRP A N 1
ATOM 612 C CA . TRP A 1 72 ? 7.882 11.771 -11.203 1.00 84.56 72 TRP A CA 1
ATOM 613 C C . TRP A 1 72 ? 9.415 11.758 -11.294 1.00 84.56 72 TRP A C 1
ATOM 615 O O . TRP A 1 72 ? 9.943 11.870 -12.402 1.00 84.56 72 TRP A O 1
ATOM 625 N N . PRO A 1 73 ? 10.162 11.648 -10.179 1.00 77.69 73 PRO A N 1
ATOM 626 C CA . PRO A 1 73 ? 11.614 11.740 -10.227 1.00 77.69 73 PRO A CA 1
ATOM 627 C C . PRO A 1 73 ? 12.214 10.423 -10.718 1.00 77.69 73 PRO A C 1
ATOM 629 O O . PRO A 1 73 ? 12.685 9.603 -9.929 1.00 77.69 73 PRO A O 1
ATOM 632 N N . GLU A 1 74 ? 12.225 10.235 -12.038 1.00 82.00 74 GLU A N 1
ATOM 633 C CA . GLU A 1 74 ? 12.685 9.010 -12.712 1.00 82.00 74 GLU A CA 1
ATOM 634 C C . GLU A 1 74 ? 14.106 8.601 -12.316 1.00 82.00 74 GLU A C 1
ATOM 636 O O . GLU A 1 74 ? 14.403 7.417 -12.194 1.00 82.00 74 GLU A O 1
ATOM 641 N N . LYS A 1 75 ? 14.967 9.579 -12.009 1.00 79.12 75 LYS A N 1
ATOM 642 C CA . LYS A 1 75 ? 16.338 9.335 -11.532 1.00 79.12 75 LYS A CA 1
ATOM 643 C C . LYS A 1 75 ? 16.402 8.556 -10.213 1.00 79.12 75 LYS A C 1
ATOM 645 O O . LYS A 1 75 ? 17.430 7.959 -9.921 1.00 79.12 75 LYS A O 1
ATOM 650 N N . ILE A 1 76 ? 15.342 8.612 -9.405 1.00 77.06 76 ILE A N 1
ATOM 651 C CA . ILE A 1 76 ? 15.267 7.994 -8.074 1.00 77.06 76 ILE A CA 1
ATOM 652 C C . ILE A 1 76 ? 14.259 6.838 -8.072 1.00 77.06 76 ILE A C 1
ATOM 654 O O . ILE A 1 76 ? 14.534 5.787 -7.501 1.00 77.06 76 ILE A O 1
ATOM 658 N N . LEU A 1 77 ? 13.095 7.025 -8.702 1.00 78.00 77 LEU A N 1
ATOM 659 C CA . LEU A 1 77 ? 11.967 6.084 -8.659 1.00 78.00 77 LEU A CA 1
ATOM 660 C C . LEU A 1 77 ? 11.851 5.184 -9.894 1.00 78.00 77 LEU A C 1
ATOM 662 O O . LEU A 1 77 ? 10.937 4.356 -9.961 1.00 78.00 77 LEU A O 1
ATOM 666 N N . GLY A 1 78 ? 12.734 5.357 -10.877 1.00 85.31 78 GLY A N 1
ATOM 667 C CA . GLY A 1 78 ? 12.617 4.707 -12.177 1.00 85.31 78 GLY A CA 1
ATOM 668 C C . GLY A 1 78 ? 11.387 5.180 -12.953 1.00 85.31 78 GLY A C 1
ATOM 669 O O . GLY A 1 78 ? 10.789 6.213 -12.651 1.00 85.31 78 GLY A O 1
ATOM 670 N N . GLU A 1 79 ? 10.979 4.414 -13.956 1.00 89.19 79 GLU A N 1
ATOM 671 C CA . GLU A 1 79 ? 9.868 4.781 -14.837 1.00 89.19 79 GLU A CA 1
ATOM 672 C C . GLU A 1 79 ? 8.504 4.673 -14.141 1.00 89.19 79 GLU A C 1
ATOM 674 O O . GLU A 1 79 ? 8.198 3.690 -13.458 1.00 89.19 79 GLU A O 1
ATOM 679 N N . ARG A 1 80 ? 7.621 5.649 -14.369 1.00 89.75 80 ARG A N 1
ATOM 680 C CA . ARG A 1 80 ? 6.212 5.517 -13.984 1.00 89.75 80 ARG A CA 1
ATOM 681 C C . ARG A 1 80 ? 5.439 4.805 -15.083 1.00 89.75 80 ARG A C 1
ATOM 683 O O . ARG A 1 80 ? 5.261 5.349 -16.171 1.00 89.75 80 ARG A O 1
ATOM 690 N N . ILE A 1 81 ? 4.864 3.651 -14.760 1.00 90.81 81 ILE A N 1
ATOM 691 C CA . ILE A 1 81 ? 4.013 2.906 -15.689 1.00 90.81 81 ILE A CA 1
ATOM 692 C C . ILE A 1 81 ? 2.570 2.953 -15.198 1.00 90.81 81 ILE A C 1
ATOM 694 O O . ILE A 1 81 ? 2.246 2.544 -14.083 1.00 90.81 81 ILE A O 1
ATOM 698 N N . GLU A 1 82 ? 1.684 3.474 -16.040 1.00 91.69 82 GLU A N 1
ATOM 699 C CA . GLU A 1 82 ? 0.275 3.609 -15.692 1.00 91.69 82 GLU A CA 1
ATOM 700 C C . GLU A 1 82 ? -0.487 2.289 -15.847 1.00 91.69 82 GLU A C 1
ATOM 702 O O . GLU A 1 82 ? -0.323 1.545 -16.820 1.00 91.69 82 GLU A O 1
ATOM 707 N N . GLY A 1 83 ? -1.366 2.028 -14.884 1.00 93.00 83 GLY A N 1
ATOM 708 C CA . GLY A 1 83 ? -2.310 0.925 -14.904 1.00 93.00 83 GLY A CA 1
ATOM 709 C C . GLY A 1 83 ? -3.698 1.350 -14.430 1.00 93.00 83 GLY A C 1
ATOM 710 O O . GLY A 1 83 ? -3.908 2.450 -13.912 1.00 93.00 83 GLY A O 1
ATOM 711 N N . LYS A 1 84 ? -4.660 0.449 -14.608 1.00 94.31 84 LYS A N 1
ATOM 712 C CA . LYS A 1 84 ? -6.069 0.646 -14.271 1.00 94.31 84 LYS A CA 1
ATOM 713 C C . LYS A 1 84 ? -6.549 -0.412 -13.289 1.00 94.31 84 LYS A C 1
ATOM 715 O O . LYS A 1 84 ? -6.232 -1.595 -13.446 1.00 94.31 84 LYS A O 1
ATOM 720 N N . ILE A 1 85 ? -7.360 0.006 -12.322 1.00 93.81 85 ILE A N 1
ATOM 721 C CA . ILE A 1 85 ? -8.144 -0.892 -11.472 1.00 93.81 85 ILE A CA 1
ATOM 722 C C . ILE A 1 85 ? -9.533 -1.053 -12.101 1.00 93.81 85 ILE A C 1
ATOM 724 O O . ILE A 1 85 ? -10.310 -0.107 -12.187 1.00 93.81 85 ILE A O 1
ATOM 728 N N . HIS A 1 86 ? -9.869 -2.262 -12.552 1.00 92.75 86 HIS A N 1
ATOM 729 C CA . HIS A 1 86 ? -11.187 -2.553 -13.137 1.00 92.75 86 HIS A CA 1
ATOM 730 C C . HIS A 1 86 ? -12.216 -2.952 -12.088 1.00 92.75 86 HIS A C 1
ATOM 732 O O . HIS A 1 86 ? -13.389 -2.601 -12.193 1.00 92.75 86 HIS A O 1
ATOM 738 N N . LYS A 1 87 ? -11.782 -3.723 -11.090 1.00 90.44 87 LYS A N 1
ATOM 739 C CA . LYS A 1 87 ? -12.604 -4.172 -9.964 1.00 90.44 87 LYS A CA 1
ATOM 740 C C . LYS A 1 87 ? -11.732 -4.210 -8.721 1.00 90.44 87 LYS A C 1
ATOM 742 O O . LYS A 1 87 ? -10.594 -4.657 -8.802 1.00 90.44 87 LYS A O 1
ATOM 747 N N . ALA A 1 88 ? -12.263 -3.769 -7.589 1.00 90.19 88 ALA A N 1
ATOM 748 C CA . ALA A 1 88 ? -11.606 -3.894 -6.296 1.00 90.19 88 ALA A CA 1
ATOM 749 C C . ALA A 1 88 ? -12.650 -3.931 -5.181 1.00 90.19 88 ALA A C 1
ATOM 751 O O . ALA A 1 88 ? -13.579 -3.114 -5.160 1.00 90.19 88 ALA A O 1
ATOM 752 N N . GLY A 1 89 ? -12.504 -4.867 -4.253 1.00 87.81 89 GLY A N 1
ATOM 753 C CA . GLY A 1 89 ? -13.423 -4.991 -3.134 1.00 87.81 89 GLY A CA 1
ATOM 754 C C . GLY A 1 89 ? -13.007 -6.049 -2.128 1.00 87.81 89 GLY A C 1
ATOM 755 O O . GLY A 1 89 ? -12.070 -6.812 -2.355 1.00 87.81 89 GLY A O 1
ATOM 756 N N . VAL A 1 90 ? -13.743 -6.078 -1.025 1.00 85.12 90 VAL A N 1
ATOM 757 C CA . VAL A 1 90 ? -13.569 -7.036 0.066 1.00 85.12 90 VAL A CA 1
ATOM 758 C C . VAL A 1 90 ? -14.349 -8.303 -0.263 1.00 85.12 90 VAL A C 1
ATOM 760 O O . VAL A 1 90 ? -15.528 -8.233 -0.617 1.00 85.12 90 VAL A O 1
ATOM 763 N N . GLU A 1 91 ? -13.707 -9.458 -0.158 1.00 79.12 91 GLU A N 1
ATOM 764 C CA . GLU A 1 91 ? -14.356 -10.759 -0.246 1.00 79.12 91 GLU A CA 1
ATOM 765 C C . GLU A 1 91 ? -15.205 -10.992 1.010 1.00 79.12 91 GLU A C 1
ATOM 767 O O . GLU A 1 91 ? -14.726 -10.935 2.142 1.00 79.12 91 GLU A O 1
ATOM 772 N N . THR A 1 92 ? -16.489 -11.251 0.797 1.00 76.75 92 THR A N 1
ATOM 773 C CA . THR A 1 92 ? -17.471 -11.595 1.829 1.00 76.75 92 THR A CA 1
ATOM 774 C C . THR A 1 92 ? -18.116 -12.936 1.483 1.00 76.75 92 THR A C 1
ATOM 776 O O . THR A 1 92 ? -17.973 -13.424 0.359 1.00 76.75 92 THR A O 1
ATOM 779 N N . ALA A 1 93 ? -18.874 -13.523 2.412 1.00 74.81 93 ALA A N 1
ATOM 780 C CA . ALA A 1 93 ? -19.625 -14.754 2.144 1.00 74.81 93 ALA A CA 1
ATOM 781 C C . ALA A 1 93 ? -20.631 -14.598 0.982 1.00 74.81 93 ALA A C 1
ATOM 783 O O . ALA A 1 93 ? -20.947 -15.565 0.299 1.00 74.81 93 ALA A O 1
ATOM 784 N N . GLN A 1 94 ? -21.099 -13.373 0.732 1.00 75.50 94 GLN A N 1
ATOM 785 C CA . GLN A 1 94 ? -22.051 -13.018 -0.321 1.00 75.50 94 GLN A CA 1
ATOM 786 C C . GLN A 1 94 ? -21.370 -12.576 -1.633 1.00 75.50 94 GLN A C 1
ATOM 788 O O . GLN A 1 94 ? -22.050 -12.146 -2.562 1.00 75.50 94 GLN A O 1
ATOM 793 N N . GLY A 1 95 ? -20.036 -12.656 -1.722 1.00 76.50 95 GLY A N 1
ATOM 794 C CA . GLY A 1 95 ? -19.250 -12.237 -2.887 1.00 76.50 95 GLY A CA 1
ATOM 795 C C . GLY A 1 95 ? -18.375 -11.007 -2.629 1.00 76.50 95 GLY A C 1
ATOM 796 O O . GLY A 1 95 ? -18.064 -10.669 -1.487 1.00 76.50 95 GLY A O 1
ATOM 797 N N . ILE A 1 96 ? -17.929 -10.339 -3.697 1.00 80.69 96 ILE A N 1
ATOM 798 C CA . ILE A 1 96 ? -17.012 -9.193 -3.599 1.00 80.69 96 ILE A CA 1
ATOM 799 C C . ILE A 1 96 ? -17.813 -7.909 -3.383 1.00 80.69 96 ILE A C 1
ATOM 801 O O . ILE A 1 96 ? -18.516 -7.444 -4.282 1.00 80.69 96 ILE A O 1
ATOM 805 N N . LYS A 1 97 ? -17.654 -7.292 -2.212 1.00 84.12 97 LYS A N 1
ATOM 806 C CA . LYS A 1 97 ? -18.218 -5.977 -1.911 1.00 84.12 97 LYS A CA 1
ATOM 807 C C . LYS A 1 97 ? -17.240 -4.887 -2.330 1.00 84.12 97 LYS A C 1
ATOM 809 O O . LYS A 1 97 ? -16.158 -4.762 -1.757 1.00 84.12 97 LYS A O 1
ATOM 814 N N . SER A 1 98 ? -17.624 -4.082 -3.316 1.00 84.12 98 SER A N 1
ATOM 815 C CA . SER A 1 98 ? -16.781 -2.997 -3.816 1.00 84.12 98 SER A CA 1
ATOM 816 C C . SER A 1 98 ? -16.392 -2.001 -2.728 1.00 84.12 98 SER A C 1
ATOM 818 O O . SER A 1 98 ? -17.164 -1.658 -1.831 1.00 84.12 98 SER A O 1
ATOM 820 N N . PHE A 1 99 ? -15.175 -1.494 -2.858 1.00 81.94 99 PHE A N 1
ATOM 821 C CA . PHE A 1 99 ? -14.657 -0.424 -2.027 1.00 81.94 99 PHE A CA 1
ATOM 822 C C . PHE A 1 99 ? -15.426 0.892 -2.232 1.00 81.94 99 PHE A C 1
ATOM 824 O O . PHE A 1 99 ? -15.611 1.351 -3.354 1.00 81.94 99 PHE A O 1
ATOM 831 N N . SER A 1 100 ? -15.796 1.568 -1.141 1.00 71.88 100 SER A N 1
ATOM 832 C CA . SER A 1 100 ? -16.474 2.875 -1.173 1.00 71.88 100 SER A CA 1
ATOM 833 C C . SER A 1 100 ? -15.490 4.042 -1.364 1.00 71.88 100 SER A C 1
ATOM 835 O O . SER A 1 100 ? -14.721 4.376 -0.463 1.00 71.88 100 SER A O 1
ATOM 837 N N . GLY A 1 101 ? -15.474 4.681 -2.533 1.00 77.88 101 GLY A N 1
ATOM 838 C CA . GLY A 1 101 ? -14.592 5.823 -2.828 1.00 77.88 101 GLY A CA 1
ATOM 839 C C . GLY A 1 101 ? -13.159 5.445 -3.225 1.00 77.88 101 GLY A C 1
ATOM 840 O O . GLY A 1 101 ? -12.825 4.265 -3.319 1.00 77.88 101 GLY A O 1
ATOM 841 N N . ASN A 1 102 ? -12.328 6.468 -3.453 1.00 86.44 102 ASN A N 1
ATOM 842 C CA . ASN A 1 102 ? -11.027 6.349 -4.123 1.00 86.44 102 ASN A CA 1
ATOM 843 C C . ASN A 1 102 ? -10.061 5.372 -3.436 1.00 86.44 102 ASN A C 1
ATOM 845 O O . ASN A 1 102 ? -9.962 5.325 -2.207 1.00 86.44 102 ASN A O 1
ATOM 849 N N . ILE A 1 103 ? -9.329 4.643 -4.272 1.00 91.12 103 ILE A N 1
ATOM 850 C CA . ILE A 1 103 ? -8.244 3.730 -3.919 1.00 91.12 103 ILE A CA 1
ATOM 851 C C . ILE A 1 103 ? -7.059 3.993 -4.855 1.00 91.12 103 ILE A C 1
ATOM 853 O O . ILE A 1 103 ? -7.230 4.591 -5.918 1.00 91.12 103 ILE A O 1
ATOM 857 N N . LEU A 1 104 ? -5.868 3.578 -4.444 1.00 92.19 104 LEU A N 1
ATOM 858 C CA . LEU A 1 104 ? -4.647 3.662 -5.241 1.00 92.19 104 LEU A CA 1
ATOM 859 C C . LEU A 1 104 ? -3.840 2.399 -4.986 1.00 92.19 104 LEU A C 1
ATOM 861 O O . LEU A 1 104 ? -3.662 2.045 -3.825 1.00 92.19 104 LEU A O 1
ATOM 865 N N . ALA A 1 105 ? -3.330 1.744 -6.024 1.00 93.06 105 ALA A N 1
ATOM 866 C CA . ALA A 1 105 ? -2.409 0.628 -5.836 1.00 93.06 105 ALA A CA 1
ATOM 867 C C . ALA A 1 105 ? -1.046 0.918 -6.456 1.00 93.06 105 ALA A C 1
ATOM 869 O O . ALA A 1 105 ? -0.949 1.564 -7.502 1.00 93.06 105 ALA A O 1
ATOM 870 N N . VAL A 1 106 ? -0.007 0.436 -5.789 1.00 91.44 106 VAL A N 1
ATOM 871 C CA . VAL A 1 106 ? 1.390 0.676 -6.137 1.00 91.44 106 VAL A CA 1
ATOM 872 C C . VAL A 1 106 ? 2.119 -0.657 -6.124 1.00 91.44 106 VAL A C 1
ATOM 874 O O . VAL A 1 106 ? 2.089 -1.351 -5.114 1.00 91.44 106 VAL A O 1
ATOM 877 N N . GLU A 1 107 ? 2.784 -1.003 -7.220 1.00 89.81 107 GLU A N 1
ATOM 878 C CA . GLU A 1 107 ? 3.645 -2.186 -7.310 1.00 89.81 107 GLU A CA 1
ATOM 879 C C . GLU A 1 107 ? 5.027 -1.759 -7.825 1.00 89.81 107 GLU A C 1
ATOM 881 O O . GLU A 1 107 ? 5.186 -1.473 -9.018 1.00 89.81 107 GLU A O 1
ATOM 886 N N . PRO A 1 108 ? 6.018 -1.646 -6.929 1.00 86.75 108 PRO A N 1
ATOM 887 C CA . PRO A 1 108 ? 7.378 -1.298 -7.314 1.00 86.75 108 PRO A CA 1
ATOM 888 C C . PRO A 1 108 ? 8.111 -2.439 -8.027 1.00 86.75 108 PRO A C 1
ATOM 890 O O . PRO A 1 108 ? 7.889 -3.621 -7.754 1.00 86.75 108 PRO A O 1
ATOM 893 N N . VAL A 1 109 ? 9.049 -2.079 -8.899 1.00 85.94 109 VAL A N 1
ATOM 894 C CA . VAL A 1 109 ? 9.973 -2.998 -9.570 1.00 85.94 109 VAL A CA 1
ATOM 895 C C . VAL A 1 109 ? 11.394 -2.483 -9.369 1.00 85.94 109 VAL A C 1
ATOM 897 O O . VAL A 1 109 ? 11.707 -1.332 -9.688 1.00 85.94 109 VAL A O 1
ATOM 900 N N . ILE A 1 110 ? 12.262 -3.353 -8.863 1.00 83.38 110 ILE A N 1
ATOM 901 C CA . ILE A 1 110 ? 13.678 -3.068 -8.605 1.00 83.38 110 ILE A CA 1
ATOM 902 C C . ILE A 1 110 ? 14.571 -4.008 -9.412 1.00 83.38 110 ILE A C 1
ATOM 904 O O . ILE A 1 110 ? 14.095 -4.985 -9.994 1.00 83.38 110 ILE A O 1
ATOM 908 N N . LEU A 1 111 ? 15.868 -3.725 -9.422 1.00 79.62 111 LEU A N 1
ATOM 909 C CA . LEU A 1 111 ? 16.887 -4.685 -9.837 1.00 79.62 111 LEU A CA 1
ATOM 910 C C . LEU A 1 111 ? 17.438 -5.401 -8.603 1.00 79.62 111 LEU A C 1
ATOM 912 O O . LEU A 1 111 ? 17.617 -4.792 -7.550 1.00 79.62 111 LEU A O 1
ATOM 916 N N . ASP A 1 112 ? 17.686 -6.700 -8.705 1.00 75.75 112 ASP A N 1
ATOM 917 C CA . ASP A 1 112 ? 18.467 -7.412 -7.699 1.00 75.75 112 ASP A CA 1
ATOM 918 C C . ASP A 1 112 ? 19.980 -7.213 -7.918 1.00 75.75 112 ASP A C 1
ATOM 920 O O . ASP A 1 112 ? 20.411 -6.528 -8.847 1.00 75.75 112 ASP A O 1
ATOM 924 N N . ALA A 1 113 ? 20.804 -7.821 -7.059 1.00 76.06 113 ALA A N 1
ATOM 925 C CA . ALA A 1 113 ? 22.264 -7.715 -7.147 1.00 76.06 113 ALA A CA 1
ATOM 926 C C . ALA A 1 113 ? 22.855 -8.296 -8.451 1.00 76.06 113 ALA A C 1
ATOM 928 O O . ALA A 1 113 ? 24.004 -8.014 -8.776 1.00 76.06 113 ALA A O 1
ATOM 929 N N . THR A 1 114 ? 22.085 -9.094 -9.197 1.00 82.44 114 THR A N 1
ATOM 930 C CA . THR A 1 114 ? 22.480 -9.672 -10.492 1.00 82.44 114 THR A CA 1
ATOM 931 C C . THR A 1 114 ? 22.020 -8.826 -11.683 1.00 82.44 114 THR A C 1
ATOM 933 O O . THR A 1 114 ? 22.327 -9.158 -12.825 1.00 82.44 114 THR A O 1
ATOM 936 N N . GLY A 1 115 ? 21.282 -7.737 -11.437 1.00 78.88 115 GLY A N 1
ATOM 937 C CA . GLY A 1 115 ? 20.653 -6.928 -12.482 1.00 78.88 115 GLY A CA 1
ATOM 938 C C . GLY A 1 115 ? 19.332 -7.508 -12.999 1.00 78.88 115 GLY A C 1
ATOM 939 O O . GLY A 1 115 ? 18.792 -7.012 -13.990 1.00 78.88 115 GLY A O 1
ATOM 940 N N . THR A 1 116 ? 18.778 -8.531 -12.345 1.00 83.12 116 THR A N 1
ATOM 941 C CA . THR A 1 116 ? 17.487 -9.120 -12.721 1.00 83.12 116 THR A CA 1
ATOM 942 C C . THR A 1 116 ? 16.342 -8.295 -12.137 1.00 83.12 116 THR A C 1
ATOM 944 O O . THR A 1 116 ? 16.378 -7.879 -10.979 1.00 83.12 116 THR A O 1
ATOM 947 N N . LYS A 1 117 ? 15.288 -8.054 -12.931 1.00 83.56 117 LYS A N 1
ATOM 948 C CA . LYS A 1 117 ? 14.098 -7.325 -12.467 1.00 83.56 117 LYS A CA 1
ATOM 949 C C . LYS A 1 117 ? 13.320 -8.154 -11.445 1.00 83.56 117 LYS A C 1
ATOM 951 O O . LYS A 1 117 ? 12.776 -9.203 -11.785 1.00 83.56 117 LYS A O 1
ATOM 956 N N . LYS A 1 118 ? 13.184 -7.629 -10.228 1.00 78.94 118 LYS A N 1
ATOM 957 C CA . LYS A 1 118 ? 12.343 -8.183 -9.165 1.00 78.94 118 LYS A CA 1
ATOM 958 C C . LYS A 1 118 ? 11.124 -7.292 -8.941 1.00 78.94 118 LYS A C 1
ATOM 960 O O . LYS A 1 118 ? 11.247 -6.094 -8.693 1.00 78.94 118 LYS A O 1
ATOM 965 N N . THR A 1 119 ? 9.937 -7.890 -9.023 1.00 82.12 119 THR A N 1
ATOM 966 C CA . THR A 1 119 ? 8.684 -7.218 -8.645 1.00 82.12 119 THR A CA 1
ATOM 967 C C . THR A 1 119 ? 8.512 -7.310 -7.136 1.00 82.12 119 THR A C 1
ATOM 969 O O . THR A 1 119 ? 8.730 -8.369 -6.547 1.00 82.12 119 THR A O 1
ATOM 972 N N . LEU A 1 120 ? 8.142 -6.197 -6.521 1.00 80.50 120 LEU A N 1
ATOM 973 C CA . LEU A 1 120 ? 7.924 -6.077 -5.087 1.00 80.50 120 LEU A CA 1
ATOM 974 C C . LEU A 1 120 ? 6.430 -6.183 -4.759 1.00 80.50 120 LEU A C 1
ATOM 976 O O . LEU A 1 120 ? 5.602 -6.198 -5.673 1.00 80.50 120 LEU A O 1
ATOM 980 N N . PRO A 1 121 ? 6.057 -6.280 -3.472 1.00 83.44 121 PRO A N 1
ATOM 981 C CA . PRO A 1 121 ? 4.660 -6.349 -3.083 1.00 83.44 121 PRO A CA 1
ATOM 982 C C . PRO A 1 121 ? 3.816 -5.204 -3.643 1.00 83.44 121 PRO A C 1
ATOM 984 O O . PRO A 1 121 ? 4.196 -4.034 -3.581 1.00 83.44 121 PRO A O 1
ATOM 987 N N . LEU A 1 122 ? 2.636 -5.557 -4.147 1.00 88.38 122 LEU A N 1
ATOM 988 C CA . LEU A 1 122 ? 1.610 -4.608 -4.545 1.00 88.38 122 LEU A CA 1
ATOM 989 C C . LEU A 1 122 ? 0.868 -4.138 -3.297 1.00 88.38 122 LEU A C 1
ATOM 991 O O . LEU A 1 122 ? 0.260 -4.946 -2.599 1.00 88.38 122 LEU A O 1
ATOM 995 N N . ILE A 1 123 ? 0.878 -2.836 -3.040 1.00 90.94 123 ILE A N 1
ATOM 996 C CA . ILE A 1 123 ? 0.245 -2.222 -1.871 1.00 90.94 123 ILE A CA 1
ATOM 997 C C . ILE A 1 123 ? -0.986 -1.445 -2.324 1.00 90.94 123 ILE A C 1
ATOM 999 O O . ILE A 1 123 ? -0.906 -0.591 -3.210 1.00 90.94 123 ILE A O 1
ATOM 1003 N N . LEU A 1 124 ? -2.124 -1.723 -1.694 1.00 92.12 124 LEU A N 1
ATOM 1004 C CA . LEU A 1 124 ? -3.371 -0.995 -1.873 1.00 92.12 124 LEU A CA 1
ATOM 1005 C C . LEU A 1 124 ? -3.537 0.049 -0.768 1.00 92.12 124 LEU A C 1
ATOM 1007 O O . LEU A 1 124 ? -3.642 -0.288 0.412 1.00 92.12 124 LEU A O 1
ATOM 1011 N N . TYR A 1 125 ? -3.665 1.306 -1.173 1.00 92.56 125 TYR A N 1
ATOM 1012 C CA . TYR A 1 125 ? -3.966 2.442 -0.316 1.00 92.56 125 TYR A CA 1
ATOM 1013 C C . TYR A 1 125 ? -5.438 2.844 -0.418 1.00 92.56 125 TYR A C 1
ATOM 1015 O O . TYR A 1 125 ? -6.041 2.854 -1.498 1.00 92.56 125 TYR A O 1
ATOM 1023 N N . GLY A 1 126 ? -6.007 3.251 0.714 1.00 90.94 126 GLY A N 1
ATOM 1024 C CA . GLY A 1 126 ? -7.357 3.796 0.808 1.00 90.94 126 GLY A CA 1
ATOM 1025 C C . GLY A 1 126 ? -7.448 4.942 1.812 1.00 90.94 126 GLY A C 1
ATOM 1026 O O . GLY A 1 126 ? -6.627 5.065 2.715 1.00 90.94 126 GLY A O 1
ATOM 1027 N N . VAL A 1 127 ? -8.462 5.796 1.653 1.00 90.69 127 VAL A N 1
ATOM 1028 C CA . VAL A 1 127 ? -8.704 6.919 2.574 1.00 90.69 127 VAL A CA 1
ATOM 1029 C C . VAL A 1 127 ? -9.280 6.410 3.897 1.00 90.69 127 VAL A C 1
ATOM 1031 O O . VAL A 1 127 ? -10.414 5.926 3.922 1.00 90.69 127 VAL A O 1
ATOM 1034 N N . VAL A 1 128 ? -8.539 6.585 4.991 1.00 87.12 128 VAL A N 1
ATOM 1035 C CA . VAL A 1 128 ? -8.836 6.053 6.332 1.00 87.12 128 VAL A CA 1
ATOM 1036 C C . VAL A 1 128 ? -10.277 6.331 6.754 1.00 87.12 128 VAL A C 1
ATOM 1038 O O . VAL A 1 128 ? -11.054 5.385 6.879 1.00 87.12 128 VAL A O 1
ATOM 1041 N N . LYS A 1 129 ? -10.677 7.610 6.842 1.00 85.31 129 LYS A N 1
ATOM 1042 C CA . LYS A 1 129 ? -12.030 8.040 7.256 1.00 85.31 129 LYS A CA 1
ATOM 1043 C C . LYS A 1 129 ? -13.184 7.356 6.511 1.00 85.31 129 LYS A C 1
ATOM 1045 O O . LYS A 1 129 ? -14.304 7.312 7.014 1.00 85.31 129 LYS A O 1
ATOM 1050 N N . LYS A 1 130 ? -12.953 6.874 5.285 1.00 78.81 130 LYS A N 1
ATOM 1051 C CA . LYS A 1 130 ? -13.977 6.221 4.450 1.00 78.81 130 LYS A CA 1
ATOM 1052 C C . LYS A 1 130 ? -13.903 4.697 4.470 1.00 78.81 130 LYS A C 1
ATOM 1054 O O . LYS A 1 130 ? -14.887 4.056 4.103 1.00 78.81 130 LYS A O 1
ATOM 1059 N N . LYS A 1 131 ? -12.743 4.133 4.805 1.00 78.06 131 LYS A N 1
ATOM 1060 C CA . LYS A 1 131 ? -12.436 2.707 4.628 1.00 78.06 131 LYS A CA 1
ATOM 1061 C C . LYS A 1 131 ? -12.359 1.945 5.937 1.00 78.06 131 LYS A C 1
ATOM 1063 O O . LYS A 1 131 ? -12.676 0.763 5.941 1.00 78.06 131 LYS A O 1
ATOM 1068 N N . LEU A 1 132 ? -11.940 2.608 7.008 1.00 79.69 132 LEU A N 1
ATOM 1069 C CA . LEU A 1 132 ? -11.650 1.979 8.283 1.00 79.69 132 LEU A CA 1
ATOM 1070 C C . LEU A 1 132 ? -12.621 2.481 9.343 1.00 79.69 132 LEU A C 1
ATOM 1072 O O . LEU A 1 132 ? -12.953 3.665 9.404 1.00 79.69 132 LEU A O 1
ATOM 1076 N N . LYS A 1 133 ? -13.091 1.550 10.160 1.00 82.12 133 LYS A N 1
ATOM 1077 C CA . LYS A 1 133 ? -14.028 1.777 11.251 1.00 82.12 133 LYS A CA 1
ATOM 1078 C C . LYS A 1 133 ? -13.518 1.034 12.482 1.00 82.12 133 LYS A C 1
ATOM 1080 O O . LYS A 1 133 ? -12.698 0.127 12.362 1.00 82.12 133 LYS A O 1
ATOM 1085 N N . MET A 1 134 ? -13.986 1.459 13.655 1.00 82.12 134 MET A N 1
ATOM 1086 C CA . MET A 1 134 ? -13.570 0.857 14.924 1.00 82.12 134 MET A CA 1
ATOM 1087 C C . MET A 1 134 ? -13.956 -0.617 15.040 1.00 82.12 134 MET A C 1
ATOM 1089 O O . MET A 1 134 ? -13.218 -1.358 15.671 1.00 82.12 134 MET A O 1
ATOM 1093 N N . ASP A 1 135 ? -15.022 -1.043 14.355 1.00 80.38 135 ASP A N 1
ATOM 1094 C CA . ASP A 1 135 ? -15.500 -2.432 14.334 1.00 80.38 135 ASP A CA 1
ATOM 1095 C C . ASP A 1 135 ? -14.438 -3.447 13.873 1.00 80.38 135 ASP A C 1
ATOM 1097 O O . ASP A 1 135 ? -14.449 -4.606 14.281 1.00 80.38 135 ASP A O 1
ATOM 1101 N N . ILE A 1 136 ? -13.465 -3.009 13.068 1.00 74.38 136 ILE A N 1
ATOM 1102 C CA . ILE A 1 136 ? -12.315 -3.824 12.649 1.00 74.38 136 ILE A CA 1
ATOM 1103 C C . ILE A 1 136 ? -11.427 -4.198 13.849 1.00 74.38 136 ILE A C 1
ATOM 1105 O O . ILE A 1 136 ? -10.782 -5.243 13.830 1.00 74.38 136 ILE A O 1
ATOM 1109 N N . PHE A 1 137 ? -11.397 -3.371 14.893 1.00 74.94 137 PHE A N 1
ATOM 1110 C CA . PHE A 1 137 ? -10.548 -3.543 16.071 1.00 74.94 137 PHE A CA 1
ATOM 1111 C C . PHE A 1 137 ? -11.296 -4.130 17.275 1.00 74.94 137 PHE A C 1
ATOM 1113 O O . PHE A 1 137 ? -10.658 -4.375 18.293 1.00 74.94 137 PHE A O 1
ATOM 1120 N N . ASP A 1 138 ? -12.602 -4.403 17.177 1.00 71.62 138 ASP A N 1
ATOM 1121 C CA . ASP A 1 138 ? -13.431 -4.871 18.304 1.00 71.62 138 ASP A CA 1
ATOM 1122 C C . ASP A 1 138 ? -12.925 -6.180 18.930 1.00 71.62 138 ASP A C 1
ATOM 1124 O O . ASP A 1 138 ? -13.128 -6.434 20.115 1.00 71.62 138 ASP A O 1
ATOM 1128 N N . SER A 1 139 ? -12.240 -7.025 18.150 1.00 66.00 139 SER A N 1
ATOM 1129 C CA . SER A 1 139 ? -11.637 -8.267 18.654 1.00 66.00 139 SER A CA 1
ATOM 1130 C C . SER A 1 139 ? -10.405 -8.035 19.531 1.00 66.00 139 SER A C 1
ATOM 1132 O O . SER A 1 139 ? -9.896 -8.971 20.149 1.00 66.00 139 SER A O 1
ATOM 1134 N N . LEU A 1 140 ? -9.877 -6.814 19.544 1.00 64.62 140 LEU A N 1
ATOM 1135 C CA . LEU A 1 140 ? -8.788 -6.410 20.408 1.00 64.62 140 LEU A CA 1
ATOM 1136 C C . LEU A 1 140 ? -9.420 -5.863 21.682 1.00 64.62 140 LEU A C 1
ATOM 1138 O O . LEU A 1 140 ? -10.132 -4.866 21.653 1.00 64.62 140 LEU A O 1
ATOM 1142 N N . ASN A 1 141 ? -9.165 -6.512 22.815 1.00 70.06 141 ASN A N 1
ATOM 1143 C CA . ASN A 1 141 ? -9.582 -6.018 24.130 1.00 70.06 141 ASN A CA 1
ATOM 1144 C C . ASN A 1 141 ? -8.753 -4.772 24.505 1.00 70.06 141 ASN A C 1
ATOM 1146 O O . ASN A 1 141 ? -7.872 -4.830 25.363 1.00 70.06 141 ASN A O 1
ATOM 1150 N N . LEU A 1 142 ? -8.973 -3.668 23.793 1.00 74.50 142 LEU A N 1
ATOM 1151 C CA . LEU A 1 142 ? -8.204 -2.435 23.896 1.00 74.50 142 LEU A CA 1
ATOM 1152 C C . LEU A 1 142 ? -8.595 -1.647 25.143 1.00 74.50 142 LEU A C 1
ATOM 1154 O O . LEU A 1 142 ? -9.761 -1.597 25.532 1.00 74.50 142 LEU A O 1
ATOM 1158 N N . SER A 1 143 ? -7.616 -0.974 25.751 1.00 78.56 143 SER A N 1
ATOM 1159 C CA . SER A 1 143 ? -7.905 -0.015 26.813 1.00 78.56 143 SER A CA 1
ATOM 1160 C C . SER A 1 143 ? -8.659 1.198 26.255 1.00 78.56 143 SER A C 1
ATOM 1162 O O . SER A 1 143 ? -8.531 1.557 25.081 1.00 78.56 143 SER A O 1
ATOM 1164 N N . SER A 1 144 ? -9.425 1.873 27.112 1.00 82.88 144 SER A N 1
ATOM 1165 C CA . SER A 1 144 ? -10.222 3.046 26.730 1.00 82.88 144 SER A CA 1
ATOM 1166 C C . SER A 1 144 ? -9.381 4.194 26.157 1.00 82.88 144 SER A C 1
ATOM 1168 O O . SER A 1 144 ? -9.849 4.931 25.291 1.00 82.88 144 SER A O 1
ATOM 1170 N N . GLU A 1 145 ? -8.135 4.341 26.605 1.00 82.38 145 GLU A N 1
ATOM 1171 C CA . GLU A 1 145 ? -7.185 5.323 26.077 1.00 82.38 145 GLU A CA 1
ATOM 1172 C C . GLU A 1 145 ? -6.797 5.022 24.624 1.00 82.38 145 GLU A C 1
ATOM 1174 O O . GLU A 1 145 ? -6.829 5.906 23.768 1.00 82.38 145 GLU A O 1
ATOM 1179 N N . ILE A 1 146 ? -6.511 3.757 24.320 1.00 78.81 146 ILE A N 1
ATOM 1180 C CA . ILE A 1 146 ? -6.137 3.323 22.972 1.00 78.81 146 ILE A CA 1
ATOM 1181 C C . ILE A 1 146 ? -7.329 3.440 22.030 1.00 78.81 146 ILE A C 1
ATOM 1183 O O . ILE A 1 146 ? -7.175 3.942 20.918 1.00 78.81 146 ILE A O 1
ATOM 1187 N N . VAL A 1 147 ? -8.521 3.037 22.477 1.00 83.06 147 VAL A N 1
ATOM 1188 C CA . VAL A 1 147 ? -9.760 3.207 21.706 1.00 83.06 147 VAL A CA 1
ATOM 1189 C C . VAL A 1 147 ? -9.940 4.672 21.312 1.00 83.06 147 VAL A C 1
ATOM 1191 O O . VAL A 1 147 ? -10.131 4.968 20.135 1.00 83.06 147 VAL A O 1
ATOM 1194 N N . LYS A 1 148 ? -9.781 5.606 22.259 1.00 85.88 148 LYS A N 1
ATOM 1195 C CA . LYS A 1 148 ? -9.864 7.049 21.975 1.00 85.88 148 LYS A CA 1
ATOM 1196 C C . LYS A 1 148 ? -8.807 7.511 20.969 1.00 85.88 148 LYS A C 1
ATOM 1198 O O . LYS A 1 148 ? -9.118 8.321 20.090 1.00 85.88 148 LYS A O 1
ATOM 1203 N N . ASN A 1 149 ? -7.575 7.012 21.075 1.00 84.25 149 ASN A N 1
ATOM 1204 C CA . ASN A 1 149 ? -6.500 7.355 20.142 1.00 84.25 149 ASN A CA 1
ATOM 1205 C C . ASN A 1 149 ? -6.795 6.834 18.729 1.00 84.25 149 ASN A C 1
ATOM 1207 O O . ASN A 1 149 ? -6.748 7.614 17.776 1.00 84.25 149 ASN A O 1
ATOM 1211 N N . LEU A 1 150 ? -7.197 5.568 18.595 1.00 84.12 150 LEU A N 1
ATOM 1212 C CA . LEU A 1 150 ? -7.597 4.977 17.318 1.00 84.12 150 LEU A CA 1
ATOM 1213 C C . LEU A 1 150 ? -8.785 5.711 16.705 1.00 84.12 150 LEU A C 1
ATOM 1215 O O . LEU A 1 150 ? -8.721 6.107 15.546 1.00 84.12 150 LEU A O 1
ATOM 1219 N N . GLU A 1 151 ? -9.833 5.994 17.475 1.00 88.31 151 GLU A N 1
ATOM 1220 C CA . GLU A 1 151 ? -10.978 6.770 16.993 1.00 88.31 151 GLU A CA 1
ATOM 1221 C C . GLU A 1 151 ? -10.565 8.139 16.447 1.00 88.31 151 GLU A C 1
ATOM 1223 O O . GLU A 1 151 ? -11.117 8.613 15.449 1.00 88.31 151 GLU A O 1
ATOM 1228 N N . LYS A 1 152 ? -9.600 8.796 17.097 1.00 88.31 152 LYS A N 1
ATOM 1229 C CA . LYS A 1 152 ? -9.052 10.071 16.633 1.00 88.31 152 LYS A CA 1
ATOM 1230 C C . LYS A 1 152 ? -8.269 9.894 15.331 1.00 88.31 152 LYS A C 1
ATOM 1232 O O . LYS A 1 152 ? -8.484 10.669 14.399 1.00 88.31 152 LYS A O 1
ATOM 1237 N N . MET A 1 153 ? -7.414 8.876 15.239 1.00 87.06 153 MET A N 1
ATOM 1238 C CA . MET A 1 153 ? -6.632 8.566 14.034 1.00 87.06 153 MET A CA 1
ATOM 1239 C C . MET A 1 153 ? -7.544 8.222 12.849 1.00 87.06 153 MET A C 1
ATOM 1241 O O . MET A 1 153 ? -7.396 8.783 11.760 1.00 87.06 153 MET A O 1
ATOM 1245 N N . LEU A 1 154 ? -8.553 7.375 13.067 1.00 87.69 154 LEU A N 1
ATOM 1246 C CA . LEU A 1 154 ? -9.481 6.909 12.035 1.00 87.69 154 LEU A CA 1
ATOM 1247 C C . LEU A 1 154 ? -10.378 8.022 11.468 1.00 87.69 154 LEU A C 1
ATOM 1249 O O . LEU A 1 154 ? -10.952 7.873 10.390 1.00 87.69 154 LEU A O 1
ATOM 1253 N N . LYS A 1 155 ? -10.478 9.172 12.143 1.00 88.94 155 LYS A N 1
ATOM 1254 C CA . LYS A 1 155 ? -11.185 10.360 11.629 1.00 88.94 155 LYS A CA 1
ATOM 1255 C C . LYS A 1 155 ? -10.357 11.171 10.625 1.00 88.94 155 LYS A C 1
ATOM 1257 O O . LYS A 1 155 ? -10.906 12.091 10.009 1.00 88.94 155 LYS A O 1
ATOM 1262 N N . SER A 1 156 ? -9.073 10.860 10.445 1.00 86.94 156 SER A N 1
ATOM 1263 C CA . SER A 1 156 ? -8.191 11.580 9.524 1.00 86.94 156 SER A CA 1
ATOM 1264 C C . SER A 1 156 ? -8.535 11.318 8.050 1.00 86.94 156 SER A C 1
ATOM 1266 O O . SER A 1 156 ? -8.875 10.208 7.638 1.00 86.94 156 SER A O 1
ATOM 1268 N N . ASP A 1 157 ? -8.426 12.359 7.219 1.00 89.44 157 ASP A N 1
ATOM 1269 C CA . ASP A 1 157 ? -8.545 12.258 5.754 1.00 89.44 157 ASP A CA 1
ATOM 1270 C C . ASP A 1 157 ? -7.182 11.902 5.130 1.00 89.44 157 ASP A C 1
ATOM 1272 O O . ASP A 1 157 ? -6.706 12.570 4.211 1.00 89.44 157 ASP A O 1
ATOM 1276 N N . SER A 1 158 ? -6.523 10.892 5.698 1.00 91.38 158 SER A N 1
ATOM 1277 C CA . SER A 1 158 ? -5.219 10.387 5.264 1.00 91.38 158 SER A CA 1
ATOM 1278 C C . SER A 1 158 ? -5.386 9.118 4.434 1.00 91.38 158 SER A C 1
ATOM 1280 O O . SER A 1 158 ? -6.360 8.377 4.582 1.00 91.38 158 SER A O 1
ATOM 1282 N N . TRP A 1 159 ? -4.440 8.871 3.539 1.00 91.88 159 TRP A N 1
ATOM 1283 C CA . TRP A 1 159 ? -4.308 7.604 2.835 1.00 91.88 159 TRP A CA 1
ATOM 1284 C C . TRP A 1 159 ? -3.505 6.643 3.697 1.00 91.88 159 TRP A C 1
ATOM 1286 O O . TRP A 1 159 ? -2.415 6.987 4.137 1.00 91.88 159 TRP A O 1
ATOM 1296 N N . ALA A 1 160 ? -4.024 5.443 3.907 1.00 91.00 160 ALA A N 1
ATOM 1297 C CA . ALA A 1 160 ? -3.323 4.377 4.605 1.00 91.00 160 ALA A CA 1
ATOM 1298 C C . ALA A 1 160 ? -3.225 3.146 3.708 1.00 91.00 160 ALA A C 1
ATOM 1300 O O . ALA A 1 160 ? -4.137 2.906 2.905 1.00 91.00 160 ALA A O 1
ATOM 1301 N N . PRO A 1 161 ? -2.160 2.350 3.844 1.00 90.25 161 PRO A N 1
ATOM 1302 C CA . PRO A 1 161 ? -2.105 1.043 3.224 1.00 90.25 161 PRO A CA 1
ATOM 1303 C C . PRO A 1 161 ? -3.076 0.106 3.958 1.00 90.25 161 PRO A C 1
ATOM 1305 O O . PRO A 1 161 ? -3.011 -0.056 5.178 1.00 90.25 161 PRO A O 1
ATOM 1308 N N . ILE A 1 162 ? -4.023 -0.464 3.214 1.00 88.00 162 ILE A N 1
ATOM 1309 C CA . ILE A 1 162 ? -5.124 -1.283 3.752 1.00 88.00 162 ILE A CA 1
ATOM 1310 C C . ILE A 1 162 ? -5.010 -2.756 3.359 1.00 88.00 162 ILE A C 1
ATOM 1312 O O . ILE A 1 162 ? -5.551 -3.622 4.046 1.00 88.00 162 ILE A O 1
ATOM 1316 N N . SER A 1 163 ? -4.320 -3.067 2.261 1.00 87.31 163 SER A N 1
ATOM 1317 C CA . SER A 1 163 ? -4.074 -4.448 1.840 1.00 87.31 163 SER A CA 1
ATOM 1318 C C . SER A 1 163 ? -2.800 -4.558 1.004 1.00 87.31 163 SER A C 1
ATOM 1320 O O . SER A 1 163 ? -2.364 -3.573 0.409 1.00 87.31 163 SER A O 1
ATOM 1322 N N . ILE A 1 164 ? -2.218 -5.752 0.939 1.00 86.31 164 ILE A N 1
ATOM 1323 C CA . ILE A 1 164 ? -0.960 -6.029 0.241 1.00 86.31 164 ILE A CA 1
ATOM 1324 C C . ILE A 1 164 ? -0.998 -7.395 -0.460 1.00 86.31 164 ILE A C 1
ATOM 1326 O O . ILE A 1 164 ? -1.604 -8.336 0.043 1.00 86.31 164 ILE A O 1
ATOM 1330 N N . TRP A 1 165 ? -0.353 -7.523 -1.617 1.00 85.69 165 TRP A N 1
ATOM 1331 C CA . TRP A 1 165 ? -0.109 -8.803 -2.293 1.00 85.69 165 TRP A CA 1
ATOM 1332 C C . TRP A 1 165 ? 1.381 -8.985 -2.548 1.00 85.69 165 TRP A C 1
ATOM 1334 O O . TRP A 1 165 ? 2.042 -8.052 -2.996 1.00 85.69 165 TRP A O 1
ATOM 1344 N N . HIS A 1 166 ? 1.898 -10.189 -2.308 1.00 77.25 166 HIS A N 1
ATOM 1345 C CA . HIS A 1 166 ? 3.293 -10.530 -2.568 1.00 77.25 166 HIS A CA 1
ATOM 1346 C C . HIS A 1 166 ? 3.413 -11.412 -3.831 1.00 77.25 166 HIS A C 1
ATOM 1348 O O . HIS A 1 166 ? 2.682 -12.399 -3.941 1.00 77.25 166 HIS A O 1
ATOM 1354 N N . PRO A 1 167 ? 4.321 -11.095 -4.777 1.00 68.31 167 PRO A N 1
ATOM 1355 C CA . PRO A 1 167 ? 4.468 -11.841 -6.032 1.00 68.31 167 PRO A CA 1
ATOM 1356 C C . PRO A 1 167 ? 5.063 -13.242 -5.870 1.00 68.31 167 PRO A C 1
ATOM 1358 O O . PRO A 1 167 ? 4.687 -14.164 -6.592 1.00 68.31 167 PRO A O 1
ATOM 1361 N N . GLU A 1 168 ? 5.978 -13.426 -4.922 1.00 64.06 168 GLU A N 1
ATOM 1362 C CA . GLU A 1 168 ? 6.486 -14.754 -4.566 1.00 64.06 168 GLU A CA 1
ATOM 1363 C C . GLU A 1 168 ? 5.497 -15.457 -3.627 1.00 64.06 168 GLU A C 1
ATOM 1365 O O . GLU A 1 168 ? 4.939 -14.815 -2.732 1.00 64.06 168 GLU A O 1
ATOM 1370 N N . LYS A 1 169 ? 5.298 -16.776 -3.804 1.00 50.97 169 LYS A N 1
ATOM 1371 C CA . LYS A 1 169 ? 4.559 -17.593 -2.833 1.00 50.97 169 LYS A CA 1
ATOM 1372 C C . LYS A 1 169 ? 5.270 -17.470 -1.492 1.00 50.97 169 LYS A C 1
ATOM 1374 O O . LYS A 1 169 ? 6.349 -18.031 -1.311 1.00 50.97 169 LYS A O 1
ATOM 1379 N N . VAL A 1 170 ? 4.651 -16.762 -0.555 1.00 48.94 170 VAL A N 1
ATOM 1380 C CA . VAL A 1 170 ? 5.094 -16.711 0.837 1.00 48.94 170 VAL A CA 1
ATOM 1381 C C . VAL A 1 170 ? 4.769 -18.074 1.453 1.00 48.94 170 VAL A C 1
ATOM 1383 O O . VAL A 1 170 ? 3.751 -18.252 2.115 1.00 48.94 170 VAL A O 1
ATOM 1386 N N . HIS A 1 171 ? 5.567 -19.094 1.139 1.00 38.25 171 HIS A N 1
ATOM 1387 C CA . HIS A 1 171 ? 5.443 -20.402 1.767 1.00 38.25 171 HIS A CA 1
ATOM 1388 C C . HIS A 1 171 ? 5.761 -20.243 3.259 1.00 38.25 171 HIS A C 1
ATOM 1390 O O . HIS A 1 171 ? 6.893 -19.946 3.616 1.00 38.25 171 HIS A O 1
ATOM 1396 N N . ASN A 1 172 ? 4.749 -20.434 4.111 1.00 38.00 172 ASN A N 1
ATOM 1397 C CA . ASN A 1 172 ? 4.870 -20.704 5.547 1.00 38.00 172 ASN A CA 1
ATOM 1398 C C . ASN A 1 172 ? 5.835 -19.808 6.344 1.00 38.00 172 ASN A C 1
ATOM 1400 O O . ASN A 1 172 ? 6.581 -20.310 7.180 1.00 38.00 172 ASN A O 1
ATOM 1404 N N . ILE A 1 173 ? 5.810 -18.489 6.149 1.00 43.62 173 ILE A N 1
ATOM 1405 C CA . ILE A 1 173 ? 6.475 -17.598 7.102 1.00 43.62 173 ILE A CA 1
ATOM 1406 C C . ILE A 1 173 ? 5.426 -17.109 8.093 1.00 43.62 173 ILE A C 1
ATOM 1408 O O . ILE A 1 173 ? 4.631 -16.211 7.817 1.00 43.62 173 ILE A O 1
ATOM 1412 N N . GLU A 1 174 ? 5.437 -17.776 9.243 1.00 41.53 174 GLU A N 1
ATOM 1413 C CA . GLU A 1 174 ? 4.816 -17.368 10.496 1.00 41.53 174 GLU A CA 1
ATOM 1414 C C . GLU A 1 174 ? 4.993 -15.861 10.736 1.00 41.53 174 GLU A C 1
ATOM 1416 O O . GLU A 1 174 ? 6.016 -15.292 10.367 1.00 41.53 174 GLU A O 1
ATOM 1421 N N . SER A 1 175 ? 3.997 -15.248 11.378 1.00 40.44 175 SER A N 1
ATOM 1422 C CA . SER A 1 175 ? 3.874 -13.954 12.086 1.00 40.44 175 SER A CA 1
ATOM 1423 C C . SER A 1 175 ? 5.033 -12.926 12.132 1.00 40.44 175 SER A C 1
ATOM 1425 O O . SER A 1 175 ? 4.759 -11.738 12.274 1.00 40.44 175 SER A O 1
ATOM 1427 N N . ARG A 1 176 ? 6.306 -13.313 11.990 1.00 39.41 176 ARG A N 1
ATOM 1428 C CA . ARG A 1 176 ? 7.480 -12.439 11.797 1.00 39.41 176 ARG A CA 1
ATOM 1429 C C . ARG A 1 176 ? 7.450 -11.615 10.501 1.00 39.41 176 ARG A C 1
ATOM 1431 O O . ARG A 1 176 ? 8.163 -10.622 10.415 1.00 39.41 176 ARG A O 1
ATOM 1438 N N . ASN A 1 177 ? 6.619 -11.965 9.519 1.00 51.22 177 ASN A N 1
ATOM 1439 C CA . ASN A 1 177 ? 6.590 -11.250 8.240 1.00 51.22 177 ASN A CA 1
ATOM 1440 C C . ASN A 1 177 ? 5.799 -9.934 8.240 1.00 51.22 177 ASN A C 1
ATOM 1442 O O . ASN A 1 177 ? 6.072 -9.099 7.388 1.00 51.22 177 ASN A O 1
ATOM 1446 N N . ILE A 1 178 ? 4.858 -9.695 9.162 1.00 50.12 178 ILE A N 1
ATOM 1447 C CA . ILE A 1 178 ? 4.055 -8.454 9.130 1.00 50.12 178 ILE A CA 1
ATOM 1448 C C . ILE A 1 178 ? 4.900 -7.231 9.498 1.00 50.12 178 ILE A C 1
ATOM 1450 O O . ILE A 1 178 ? 4.765 -6.210 8.836 1.00 50.12 178 ILE A O 1
ATOM 1454 N N . THR A 1 179 ? 5.799 -7.325 10.486 1.00 53.75 179 THR A N 1
ATOM 1455 C CA . THR A 1 179 ? 6.729 -6.228 10.816 1.00 53.75 179 THR A CA 1
ATOM 1456 C C . THR A 1 179 ? 7.623 -5.912 9.623 1.00 53.75 179 THR A C 1
ATOM 1458 O O . THR A 1 179 ? 7.653 -4.768 9.187 1.00 53.75 179 THR A O 1
ATOM 1461 N N . ASN A 1 180 ? 8.216 -6.936 9.000 1.00 64.62 180 ASN A N 1
ATOM 1462 C CA . ASN A 1 180 ? 8.997 -6.756 7.778 1.00 64.62 180 ASN A CA 1
ATOM 1463 C C . ASN A 1 180 ? 8.154 -6.134 6.653 1.00 64.62 180 ASN A C 1
ATOM 1465 O O . ASN A 1 180 ? 8.640 -5.257 5.957 1.00 64.62 180 ASN A O 1
ATOM 1469 N N . LEU A 1 181 ? 6.887 -6.532 6.481 1.00 70.88 181 LEU A N 1
ATOM 1470 C CA . LEU A 1 181 ? 5.984 -5.974 5.464 1.00 70.88 181 LEU A CA 1
ATOM 1471 C C . LEU A 1 181 ? 5.542 -4.537 5.775 1.00 70.88 181 LEU A C 1
ATOM 1473 O O . LEU A 1 181 ? 5.392 -3.744 4.846 1.00 70.88 181 LEU A O 1
ATOM 1477 N N . LEU A 1 182 ? 5.330 -4.183 7.044 1.00 74.44 182 LEU A N 1
ATOM 1478 C CA . LEU A 1 182 ? 5.012 -2.820 7.477 1.00 74.44 182 LEU A CA 1
ATOM 1479 C C . LEU A 1 182 ? 6.222 -1.906 7.319 1.00 74.44 182 LEU A C 1
ATOM 1481 O O . LEU A 1 182 ? 6.077 -0.825 6.761 1.00 74.44 182 LEU A O 1
ATOM 1485 N N . GLU A 1 183 ? 7.410 -2.358 7.715 1.00 73.56 183 GLU A N 1
ATOM 1486 C CA . GLU A 1 183 ? 8.671 -1.662 7.454 1.00 73.56 183 GLU A CA 1
ATOM 1487 C C . GLU A 1 183 ? 8.887 -1.482 5.950 1.00 73.56 183 GLU A C 1
ATOM 1489 O O . GLU A 1 183 ? 9.208 -0.387 5.490 1.00 73.56 183 GLU A O 1
ATOM 1494 N N . TYR A 1 184 ? 8.628 -2.528 5.164 1.00 75.31 184 TYR A N 1
ATOM 1495 C CA . TYR A 1 184 ? 8.727 -2.479 3.710 1.00 75.31 184 TYR A CA 1
ATOM 1496 C C . TYR A 1 184 ? 7.754 -1.468 3.100 1.00 75.31 184 TYR A C 1
ATOM 1498 O O . TYR A 1 184 ? 8.125 -0.645 2.263 1.00 75.31 184 TYR A O 1
ATOM 1506 N N . THR A 1 185 ? 6.505 -1.494 3.564 1.00 79.44 185 THR A N 1
ATOM 1507 C CA . THR A 1 185 ? 5.460 -0.545 3.173 1.00 79.44 185 THR A CA 1
ATOM 1508 C C . THR A 1 185 ? 5.851 0.873 3.567 1.00 79.44 185 THR A C 1
ATOM 1510 O O . THR A 1 185 ? 5.709 1.781 2.757 1.00 79.44 185 THR A O 1
ATOM 1513 N N . ALA A 1 186 ? 6.392 1.073 4.771 1.00 80.12 186 ALA A N 1
ATOM 1514 C CA . ALA A 1 186 ? 6.862 2.367 5.245 1.00 80.12 186 ALA A CA 1
ATOM 1515 C C . ALA A 1 186 ? 7.964 2.921 4.336 1.00 80.12 186 ALA A C 1
ATOM 1517 O O . ALA A 1 186 ? 7.900 4.082 3.931 1.00 80.12 186 ALA A O 1
ATOM 1518 N N . GLN A 1 187 ? 8.942 2.088 3.972 1.00 77.25 187 GLN A N 1
ATOM 1519 C CA . GLN A 1 187 ? 10.023 2.472 3.064 1.00 77.25 187 GLN A CA 1
ATOM 1520 C C . GLN A 1 187 ? 9.483 2.831 1.672 1.00 77.25 187 GLN A C 1
ATOM 1522 O O . GLN A 1 187 ? 9.810 3.897 1.153 1.00 77.25 187 GLN A O 1
ATOM 1527 N N . ILE A 1 188 ? 8.596 2.010 1.095 1.00 79.69 188 ILE A N 1
ATOM 1528 C CA . ILE A 1 188 ? 7.958 2.312 -0.198 1.00 79.69 188 ILE A CA 1
ATOM 1529 C C . ILE A 1 188 ? 7.167 3.621 -0.125 1.00 79.69 188 ILE A C 1
ATOM 1531 O O . ILE A 1 188 ? 7.312 4.473 -1.004 1.00 79.69 188 ILE A O 1
ATOM 1535 N N . SER A 1 189 ? 6.347 3.800 0.915 1.00 83.06 189 SER A N 1
ATOM 1536 C CA . SER A 1 189 ? 5.564 5.018 1.116 1.00 83.06 189 SER A CA 1
ATOM 1537 C C . SER A 1 189 ? 6.468 6.244 1.160 1.00 83.06 189 SER A C 1
ATOM 1539 O O . SER A 1 189 ? 6.198 7.235 0.482 1.00 83.06 189 SER A O 1
ATOM 1541 N N . ARG A 1 190 ? 7.573 6.177 1.911 1.00 80.38 190 ARG A N 1
ATOM 1542 C CA . ARG A 1 190 ? 8.521 7.290 2.014 1.00 80.38 190 ARG A CA 1
ATOM 1543 C C . ARG A 1 190 ? 9.191 7.611 0.692 1.00 80.38 190 ARG A C 1
ATOM 1545 O O . ARG A 1 190 ? 9.276 8.780 0.321 1.00 80.38 190 ARG A O 1
ATOM 1552 N N . LEU A 1 191 ? 9.595 6.595 -0.053 1.00 77.88 191 LEU A N 1
ATOM 1553 C CA . LEU A 1 191 ? 10.239 6.805 -1.339 1.00 77.88 191 LEU A CA 1
ATOM 1554 C C . LEU A 1 191 ? 9.293 7.454 -2.350 1.00 77.88 191 LEU A C 1
ATOM 1556 O O . LEU A 1 191 ? 9.639 8.440 -3.000 1.00 77.88 191 LEU A O 1
ATOM 1560 N N . ILE A 1 192 ? 8.078 6.917 -2.454 1.00 79.88 192 ILE A N 1
ATOM 1561 C CA . ILE A 1 192 ? 7.120 7.313 -3.484 1.00 79.88 192 ILE A CA 1
ATOM 1562 C C . ILE A 1 192 ? 6.459 8.641 -3.146 1.00 79.88 192 ILE A C 1
ATOM 1564 O O . ILE A 1 192 ? 6.331 9.474 -4.038 1.00 79.88 192 ILE A O 1
ATOM 1568 N N . PHE A 1 193 ? 6.046 8.849 -1.893 1.00 80.38 193 PHE A N 1
ATOM 1569 C CA . PHE A 1 193 ? 5.251 10.016 -1.500 1.00 80.38 193 PHE A CA 1
ATOM 1570 C C . PHE A 1 193 ? 6.068 11.137 -0.848 1.00 80.38 193 PHE A C 1
ATOM 1572 O O . PHE A 1 193 ? 5.605 12.278 -0.859 1.00 80.38 193 PHE A O 1
ATOM 1579 N N . TYR A 1 194 ? 7.258 10.840 -0.310 1.00 75.50 194 TYR A N 1
ATOM 1580 C CA . TYR A 1 194 ? 8.127 11.828 0.349 1.00 75.50 194 TYR A CA 1
ATOM 1581 C C . TYR A 1 194 ? 9.475 12.041 -0.346 1.00 75.50 194 TYR A C 1
ATOM 1583 O O . TYR A 1 194 ? 10.217 12.929 0.066 1.00 75.50 194 TYR A O 1
ATOM 1591 N N . HIS A 1 195 ? 9.788 11.277 -1.400 1.00 73.94 195 HIS A N 1
ATOM 1592 C CA . HIS A 1 195 ? 11.054 11.366 -2.138 1.00 73.94 195 HIS A CA 1
ATOM 1593 C C . HIS A 1 195 ? 12.303 11.249 -1.244 1.00 73.94 195 HIS A C 1
ATOM 1595 O O . HIS A 1 195 ? 13.353 11.815 -1.549 1.00 73.94 195 HIS A O 1
ATOM 1601 N N . ASP A 1 196 ? 12.203 10.503 -0.143 1.00 69.56 196 ASP A N 1
ATOM 1602 C CA . ASP A 1 196 ? 13.308 10.306 0.792 1.00 69.56 196 ASP A CA 1
ATOM 1603 C C . ASP A 1 196 ? 14.115 9.053 0.428 1.00 69.56 196 ASP A C 1
ATOM 1605 O O . ASP A 1 196 ? 13.758 7.933 0.787 1.00 69.56 196 ASP A O 1
ATOM 1609 N N . SER A 1 197 ? 15.217 9.247 -0.298 1.00 60.25 197 SER A N 1
ATOM 1610 C CA . SER A 1 197 ? 16.118 8.163 -0.705 1.00 60.25 197 SER A CA 1
ATOM 1611 C C . SER A 1 197 ? 17.174 7.808 0.346 1.00 60.25 197 SER A C 1
ATOM 1613 O O . SER A 1 197 ? 17.854 6.796 0.199 1.00 60.25 197 SER A O 1
ATOM 1615 N N . LYS A 1 198 ? 17.369 8.638 1.381 1.00 58.94 198 LYS A N 1
ATOM 1616 C CA . LYS A 1 198 ? 18.469 8.460 2.350 1.00 58.94 198 LYS A CA 1
ATOM 1617 C C . LYS A 1 198 ? 18.182 7.368 3.376 1.00 58.94 198 LYS A C 1
ATOM 1619 O O . LYS A 1 198 ? 19.114 6.859 3.989 1.00 58.94 198 LYS A O 1
ATOM 1624 N N . SER A 1 199 ? 16.916 7.017 3.569 1.00 55.28 199 SER A N 1
ATOM 1625 C CA . SER A 1 199 ? 16.471 6.073 4.594 1.00 55.28 199 SER A CA 1
ATOM 1626 C C . SER A 1 199 ? 16.249 4.642 4.082 1.00 55.28 199 SER A C 1
ATOM 1628 O O . SER A 1 199 ? 15.721 3.814 4.823 1.00 55.28 199 SER A O 1
ATOM 1630 N N . ILE A 1 200 ? 16.627 4.329 2.833 1.00 57.50 200 ILE A N 1
ATOM 1631 C CA . ILE A 1 200 ? 16.132 3.132 2.134 1.00 57.50 200 ILE A CA 1
ATOM 1632 C C . ILE A 1 200 ? 17.273 2.278 1.574 1.00 57.50 200 ILE A C 1
ATOM 1634 O O . ILE A 1 200 ? 18.027 2.708 0.705 1.00 57.50 200 ILE A O 1
ATOM 1638 N N . VAL A 1 201 ? 17.346 1.023 2.026 1.00 57.41 201 VAL A N 1
ATOM 1639 C CA . VAL A 1 201 ? 18.271 -0.006 1.521 1.00 57.41 201 VAL A CA 1
ATOM 1640 C C . VAL A 1 201 ? 17.558 -0.834 0.444 1.00 57.41 201 VAL A C 1
ATOM 1642 O O . VAL A 1 201 ? 17.224 -1.998 0.646 1.00 57.41 201 VAL A O 1
ATOM 1645 N N . MET A 1 202 ? 17.249 -0.224 -0.702 1.00 62.72 202 MET A N 1
ATOM 1646 C CA . MET A 1 202 ? 16.718 -0.942 -1.870 1.00 62.72 202 MET A CA 1
ATOM 1647 C C . MET A 1 202 ? 17.660 -0.736 -3.058 1.00 62.72 202 MET A C 1
ATOM 1649 O O . MET A 1 202 ? 18.101 0.383 -3.302 1.00 62.72 202 MET A O 1
ATOM 1653 N N . ASN A 1 203 ? 17.953 -1.815 -3.793 1.00 57.09 203 ASN A N 1
ATOM 1654 C CA . ASN A 1 203 ? 18.976 -1.940 -4.849 1.00 57.09 203 ASN A CA 1
ATOM 1655 C C . ASN A 1 203 ? 18.735 -1.099 -6.129 1.00 57.09 203 ASN A C 1
ATOM 1657 O O . ASN A 1 203 ? 19.221 -1.456 -7.194 1.00 57.09 203 ASN A O 1
ATOM 1661 N N . SER A 1 204 ? 18.052 0.044 -6.029 1.00 67.81 204 SER A N 1
ATOM 1662 C CA . SER A 1 204 ? 17.561 0.942 -7.089 1.00 67.81 204 SER A CA 1
ATOM 1663 C C . SER A 1 204 ? 16.243 0.520 -7.752 1.00 67.81 204 SER A C 1
ATOM 1665 O O . SER A 1 204 ? 16.002 -0.646 -8.072 1.00 67.81 204 SER A O 1
ATOM 1667 N N . TYR A 1 205 ? 15.359 1.506 -7.927 1.00 74.31 205 TYR A N 1
ATOM 1668 C CA . TYR A 1 205 ? 14.078 1.353 -8.612 1.00 74.31 205 TYR A CA 1
ATOM 1669 C C . TYR A 1 205 ? 14.291 1.426 -10.119 1.00 74.31 205 TYR A C 1
ATOM 1671 O O . TYR A 1 205 ? 14.981 2.314 -10.611 1.00 74.31 205 TYR A O 1
ATOM 1679 N N . THR A 1 206 ? 13.648 0.524 -10.858 1.00 81.25 206 THR A N 1
ATOM 1680 C CA . THR A 1 206 ? 13.639 0.569 -12.328 1.00 81.25 206 THR A CA 1
ATOM 1681 C C . THR A 1 206 ? 12.288 1.012 -12.873 1.00 81.25 206 THR A C 1
ATOM 1683 O O . THR A 1 206 ? 12.246 1.723 -13.874 1.00 81.25 206 THR A O 1
ATOM 1686 N N . ALA A 1 207 ? 11.189 0.648 -12.212 1.00 82.94 207 ALA A N 1
ATOM 1687 C CA . ALA A 1 207 ? 9.855 1.084 -12.592 1.00 82.94 207 ALA A CA 1
ATOM 1688 C C . ALA A 1 207 ? 8.887 1.000 -11.409 1.00 82.94 207 ALA A C 1
ATOM 1690 O O . ALA A 1 207 ? 9.088 0.228 -10.474 1.00 82.94 207 ALA A O 1
ATOM 1691 N N . THR A 1 208 ? 7.794 1.752 -11.472 1.00 85.94 208 THR A N 1
ATOM 1692 C CA . THR A 1 208 ? 6.667 1.625 -10.545 1.00 85.94 208 THR A CA 1
ATOM 1693 C C . THR A 1 208 ? 5.366 1.555 -11.324 1.00 85.94 208 THR A C 1
ATOM 1695 O O . THR A 1 208 ? 5.029 2.470 -12.082 1.00 85.94 208 THR A O 1
ATOM 1698 N N . HIS A 1 209 ? 4.605 0.483 -11.109 1.00 89.81 209 HIS A N 1
ATOM 1699 C CA . HIS A 1 209 ? 3.259 0.367 -11.646 1.00 89.81 209 HIS A CA 1
ATOM 1700 C C . HIS A 1 209 ? 2.277 1.092 -10.725 1.00 89.81 209 HIS A C 1
ATOM 1702 O O . HIS A 1 209 ? 2.147 0.760 -9.543 1.00 89.81 209 HIS A O 1
ATOM 1708 N N . LEU A 1 210 ? 1.576 2.081 -11.276 1.00 88.56 210 LEU A N 1
ATOM 1709 C CA . LEU A 1 210 ? 0.605 2.887 -10.547 1.00 88.56 210 LEU A CA 1
ATOM 1710 C C . LEU A 1 210 ? -0.806 2.624 -11.075 1.00 88.56 210 LEU A C 1
ATOM 1712 O O . LEU A 1 210 ? -1.127 3.000 -12.203 1.00 88.56 210 LEU A O 1
ATOM 1716 N N . TYR A 1 211 ? -1.658 2.030 -10.241 1.00 89.81 211 TYR A N 1
ATOM 1717 C CA . TYR A 1 211 ? -3.027 1.659 -10.595 1.00 89.81 211 TYR A CA 1
ATOM 1718 C C . TYR A 1 211 ? -4.035 2.611 -9.956 1.00 89.81 211 TYR A C 1
ATOM 1720 O O . TYR A 1 211 ? -4.052 2.769 -8.732 1.00 89.81 211 TYR A O 1
ATOM 1728 N N . LYS A 1 212 ? -4.884 3.222 -10.785 1.00 84.31 212 LYS A N 1
ATOM 1729 C CA . LYS A 1 212 ? -5.962 4.132 -10.368 1.00 84.31 212 LYS A CA 1
ATOM 1730 C C . LYS A 1 212 ? -7.334 3.612 -10.779 1.00 84.31 212 LYS A C 1
ATOM 1732 O O . LYS A 1 212 ? -7.407 2.836 -11.762 1.00 84.31 212 LYS A O 1
#

pLDDT: mean 75.02, std 18.67, range [21.67, 94.5]

Secondary structure (DSSP, 8-state):
-----------SSS---------EEEEEEETTS--EEEEEEE----SHHHHHHHHTT-B-HHHHHHHHHS---HHHH-EEEEEEEEEEEEEETTEEEE-SS-EEEEEEEEE-TTS-EEEPPEEEEEEHHHH--GGGGTTS---HHHHHHHHHHHTS--EEEEEEE-SS---S--TTHHHHHHHHHHHHHHHHHH---TT---S-EEEEEEE-

Foldseek 3Di:
DDDDDDDDDDDDDDDDFDAPFQWKKWWKFWVPDDIDIFTWGWLCGLDPVCNVLQLLLKAAPVLVVVLVPDDQPCVFAAAETEMAIPFMAGQDPVGGDGADDDKKKKWFWAADPVRDIDIFKIWIKDFLLRGDDCVSNPVPPDDPVVSVVVVVSSNGRIIGGTIIGGPDPPPDDPPPVSVVVSVVSSQVSCCSRVVDPPVDDTRGTNYMYMYD

Sequence (212 aa):
MEKILIWFHHKQQGRVLGVVTLKTRMMIELKGKARREVKLDSLIPMDLKLIDDWHNTWISKKEFKHWKKQDWPEKILGERIEGKIHKAGVETAQGIKSFSGNILAVEPVILDATGTKKTLPLILYGVVKKKLKMDIFDSLNLSSEIVKNLEKMLKSDSWAPISIWHPEKVHNIESRNITNLLEYTAQISRLIFYHDSKSIVMNSYTATHLYK

Radius of gyration: 17.76 Å; chains: 1; bounding box: 52×41×50 Å